Protein AF-A0A3M1SZ86-F1 (afdb_monomer_lite)

Foldseek 3Di:
DDDDDDDDDPPDDDPDQQFDCLDDWDFDDADDLQVVQVLLQVLLQVLVAFSLLLLLQLCVQFNVWQADPVRTGDADRNFTQHGSNGQGDPLCVVDDVVCCNVPNSRVSSSSSVLLSVQLVVCVVLLQADDDSQLSQKPQSSQRSQCCSVPDLDNVRVVSSLVCLQPLPDCRVVSRVDRDNADHCPVFPPPDDRSWHWGDDPPQWIQTNVRDITGGDIDGGARNNVVVVVLLVVLLVQLVVCVVVLQQQRNLVSLVVSCPDPHSGSSVVSSVVSNVVSLVVLVVLLVVLVVCVVVVNLVVSLVSLVVSLVSNPPDPSNVVSVVVNVVSVVVVVVVD

Secondary structure (DSSP, 8-state):
-----------------PPP---------PPPHHHHHHHHHHHHHHHT--HHHHHHHHHHHHSS-SB-TTSPBPB-TTT--BTTTTB-HHHHTTS-HHHHHH-HHHHHHHHHHHHHHHHHHHHHTTSS-S-GGGGGBGGGGHHHHHHHTT-SSSHHHHHHHHHHHH-TTTHHHH--S------HHHHSTT--TT---EEETTTEEE-TT--EEE----B-----HHHHHHHHHHHHHHHHHHHTT-HHHHHHHHHHHHT-SS--HHHHHHHHHHHHHHHHHHHHHHHHHHHHHTT-HHHHHHHHHHHHHHTBTBHHHHHHHHHHHHHHHHHHHT-

Radius of gyration: 28.59 Å; chains: 1; bounding box: 115×48×77 Å

Structure (mmCIF, N/CA/C/O backbone):
data_AF-A0A3M1SZ86-F1
#
_entry.id   AF-A0A3M1SZ86-F1
#
loop_
_atom_site.group_PDB
_atom_site.id
_atom_site.type_symbol
_atom_site.label_atom_id
_atom_site.label_alt_id
_atom_site.label_comp_id
_atom_site.label_asym_id
_atom_site.label_entity_id
_atom_site.label_seq_id
_atom_site.pdbx_PDB_ins_code
_atom_site.Cartn_x
_atom_site.Cartn_y
_atom_site.Cartn_z
_atom_site.occupancy
_atom_site.B_iso_or_equiv
_atom_site.auth_seq_id
_atom_site.auth_comp_id
_atom_site.auth_asym_id
_atom_site.auth_atom_id
_atom_site.pdbx_PDB_model_num
ATOM 1 N N . MET A 1 1 ? 84.037 5.990 -5.600 1.00 43.69 1 MET A N 1
ATOM 2 C CA . MET A 1 1 ? 83.093 7.082 -5.940 1.00 43.69 1 MET A CA 1
ATOM 3 C C . MET A 1 1 ? 82.462 6.796 -7.294 1.00 43.69 1 MET A C 1
ATOM 5 O O . MET A 1 1 ? 83.225 6.590 -8.228 1.00 43.69 1 MET A O 1
ATOM 9 N N . ARG A 1 2 ? 81.119 6.779 -7.353 1.00 36.09 2 ARG A N 1
ATOM 10 C CA . ARG A 1 2 ? 80.171 6.821 -8.503 1.00 36.09 2 ARG A CA 1
ATOM 11 C C . ARG A 1 2 ? 79.009 5.876 -8.157 1.00 36.09 2 ARG A C 1
ATOM 13 O O . ARG A 1 2 ? 79.212 4.675 -8.115 1.00 36.09 2 ARG A O 1
ATOM 20 N N . ALA A 1 3 ? 77.919 6.356 -7.563 1.00 37.69 3 ALA A N 1
ATOM 21 C CA . ALA A 1 3 ? 76.828 7.201 -8.078 1.00 37.69 3 ALA A CA 1
ATOM 22 C C . ALA A 1 3 ? 75.563 6.322 -8.157 1.00 37.69 3 ALA A C 1
ATOM 24 O O . ALA A 1 3 ? 75.352 5.599 -9.124 1.00 37.69 3 ALA A O 1
ATOM 25 N N . LEU A 1 4 ? 74.777 6.350 -7.075 1.00 39.94 4 LEU A N 1
ATOM 26 C CA . LEU A 1 4 ? 73.452 5.738 -6.958 1.00 39.94 4 LEU A CA 1
ATOM 27 C C . LEU A 1 4 ? 72.441 6.577 -7.749 1.00 39.94 4 LEU A C 1
ATOM 29 O O . LEU A 1 4 ? 72.222 7.744 -7.430 1.00 39.94 4 LEU A O 1
ATOM 33 N N . THR A 1 5 ? 71.813 5.988 -8.762 1.00 41.50 5 THR A N 1
ATOM 34 C CA . THR A 1 5 ? 70.662 6.573 -9.460 1.00 41.50 5 THR A CA 1
ATOM 35 C C . THR A 1 5 ? 69.378 6.272 -8.690 1.00 41.50 5 THR A C 1
ATOM 37 O O . THR A 1 5 ? 68.928 5.127 -8.631 1.00 41.50 5 THR A O 1
ATOM 40 N N . LEU A 1 6 ? 68.795 7.318 -8.102 1.00 38.69 6 LEU A N 1
ATOM 41 C CA . LEU A 1 6 ? 67.474 7.321 -7.478 1.00 38.69 6 LEU A CA 1
ATOM 42 C C . LEU A 1 6 ? 66.403 7.203 -8.580 1.00 38.69 6 LEU A C 1
ATOM 44 O O . LEU A 1 6 ? 66.244 8.117 -9.386 1.00 38.69 6 LEU A O 1
ATOM 48 N N . SER A 1 7 ? 65.675 6.086 -8.635 1.00 42.34 7 SER A N 1
ATOM 49 C CA . SER A 1 7 ? 64.480 5.972 -9.482 1.00 42.34 7 SER A CA 1
ATOM 50 C C . SER A 1 7 ? 63.283 6.572 -8.749 1.00 42.34 7 SER A C 1
ATOM 52 O O . SER A 1 7 ? 62.864 6.067 -7.709 1.00 42.34 7 SER A O 1
ATOM 54 N N . ALA A 1 8 ? 62.752 7.669 -9.286 1.00 43.66 8 ALA A N 1
ATOM 55 C CA . ALA A 1 8 ? 61.539 8.310 -8.802 1.00 43.66 8 ALA A CA 1
ATOM 56 C C . ALA A 1 8 ? 60.312 7.441 -9.129 1.00 43.66 8 ALA A C 1
ATOM 58 O O . ALA A 1 8 ? 59.995 7.209 -10.296 1.00 43.66 8 ALA A O 1
ATOM 59 N N . LEU A 1 9 ? 59.608 6.978 -8.093 1.00 44.84 9 LEU A N 1
ATOM 60 C CA . LEU A 1 9 ? 58.268 6.409 -8.223 1.00 44.84 9 LEU A CA 1
ATOM 61 C C . LEU A 1 9 ? 57.290 7.546 -8.565 1.00 44.84 9 LEU A C 1
ATOM 63 O O . LEU A 1 9 ? 56.942 8.354 -7.704 1.00 44.84 9 LEU A O 1
ATOM 67 N N . LEU A 1 10 ? 56.825 7.609 -9.814 1.00 44.00 10 LEU A N 1
ATOM 68 C CA . LEU A 1 10 ? 55.632 8.377 -10.164 1.00 44.00 10 LEU A CA 1
ATOM 69 C C . LEU A 1 10 ? 54.403 7.652 -9.593 1.00 44.00 10 LEU A C 1
ATOM 71 O O . LEU A 1 10 ? 53.958 6.643 -10.139 1.00 44.00 10 LEU A O 1
ATOM 75 N N . LEU A 1 11 ? 53.837 8.177 -8.502 1.00 49.03 11 LEU A N 1
ATOM 76 C CA . LEU A 1 11 ? 52.463 7.866 -8.109 1.00 49.03 11 LEU A CA 1
ATOM 77 C C . LEU A 1 11 ? 51.521 8.430 -9.183 1.00 49.03 11 LEU A C 1
ATOM 79 O O . LEU A 1 11 ? 51.216 9.621 -9.197 1.00 49.03 11 LEU A O 1
ATOM 83 N N . GLY A 1 12 ? 51.057 7.573 -10.090 1.00 46.03 12 GLY A N 1
ATOM 84 C CA . GLY A 1 12 ? 49.924 7.891 -10.951 1.00 46.03 12 GLY A CA 1
ATOM 85 C C . GLY A 1 12 ? 48.672 8.068 -10.093 1.00 46.03 12 GLY A C 1
ATOM 86 O O . GLY A 1 12 ? 48.217 7.120 -9.455 1.00 46.03 12 GLY A O 1
ATOM 87 N N . ALA A 1 13 ? 48.122 9.282 -10.059 1.00 52.31 13 ALA A N 1
ATOM 88 C CA . ALA A 1 13 ? 46.813 9.533 -9.476 1.00 52.31 13 ALA A CA 1
ATOM 89 C C . ALA A 1 13 ? 45.768 8.699 -10.236 1.00 52.31 13 ALA A C 1
ATOM 91 O O . ALA A 1 13 ? 45.565 8.883 -11.436 1.00 52.31 13 ALA A O 1
ATOM 92 N N . LEU A 1 14 ? 45.126 7.758 -9.541 1.00 48.81 14 LEU A N 1
ATOM 93 C CA . LEU A 1 14 ? 43.981 7.028 -10.078 1.00 48.81 14 LEU A CA 1
ATOM 94 C C . LEU A 1 14 ? 42.880 8.038 -10.446 1.00 48.81 14 LEU A C 1
ATOM 96 O O . LEU A 1 14 ? 42.616 8.943 -9.649 1.00 48.81 14 LEU A O 1
ATOM 100 N N . PRO A 1 15 ? 42.212 7.902 -11.606 1.00 44.72 15 PRO A N 1
ATOM 101 C CA . PRO A 1 15 ? 41.089 8.758 -11.949 1.00 44.72 15 PRO A CA 1
ATOM 102 C C . PRO A 1 15 ? 39.970 8.519 -10.932 1.00 44.72 15 PRO A C 1
ATOM 104 O O . PRO A 1 15 ? 39.312 7.478 -10.931 1.00 44.72 15 PRO A O 1
ATOM 107 N N . THR A 1 16 ? 39.758 9.481 -10.037 1.00 54.66 16 THR A N 1
ATOM 108 C CA . THR A 1 16 ? 38.543 9.554 -9.231 1.00 54.66 16 THR A CA 1
ATOM 109 C C . THR A 1 16 ? 37.381 9.644 -10.208 1.00 54.66 16 THR A C 1
ATOM 111 O O . THR A 1 16 ? 37.353 10.547 -11.035 1.00 54.66 16 THR A O 1
ATOM 114 N N . ALA A 1 17 ? 36.450 8.688 -10.186 1.00 53.22 17 ALA A N 1
ATOM 115 C CA . ALA A 1 17 ? 35.234 8.781 -10.987 1.00 53.22 17 ALA A CA 1
ATOM 116 C C . ALA A 1 17 ? 34.578 10.141 -10.701 1.00 53.22 17 ALA A C 1
ATOM 118 O O . ALA A 1 17 ? 34.185 10.411 -9.564 1.00 53.22 17 ALA A O 1
ATOM 119 N N . TRP A 1 18 ? 34.547 11.023 -11.703 1.00 56.28 18 TRP A N 1
ATOM 120 C CA . TRP A 1 18 ? 34.033 12.378 -11.548 1.00 56.28 18 TRP A CA 1
ATOM 121 C C . TRP A 1 18 ? 32.552 12.260 -11.188 1.00 56.28 18 TRP A C 1
ATOM 123 O O . TRP A 1 18 ? 31.769 11.700 -11.956 1.00 56.28 18 TRP A O 1
ATOM 133 N N . ALA A 1 19 ? 32.174 12.723 -9.995 1.00 64.50 19 ALA A N 1
ATOM 134 C CA . ALA A 1 19 ? 30.768 12.826 -9.631 1.00 64.50 19 ALA A CA 1
ATOM 135 C C . ALA A 1 19 ? 30.083 13.746 -10.649 1.00 64.50 19 ALA A C 1
ATOM 137 O O . ALA A 1 19 ? 30.578 14.843 -10.913 1.00 64.50 19 ALA A O 1
ATOM 138 N N . ILE A 1 20 ? 28.977 13.292 -11.240 1.00 78.12 20 ILE A N 1
ATOM 139 C CA . ILE A 1 20 ? 28.218 14.120 -12.178 1.00 78.12 20 ILE A CA 1
ATOM 140 C C . ILE A 1 20 ? 27.607 15.276 -11.381 1.00 78.12 20 ILE A C 1
ATOM 142 O O . ILE A 1 20 ? 27.021 15.059 -10.317 1.00 78.12 20 ILE A O 1
ATOM 146 N N . ASP A 1 21 ? 27.739 16.504 -11.888 1.00 82.62 21 ASP A N 1
ATOM 147 C CA . ASP A 1 21 ? 27.011 17.641 -11.333 1.00 82.62 21 ASP A CA 1
ATOM 148 C C . ASP A 1 21 ? 25.514 17.463 -11.616 1.00 82.62 21 ASP A C 1
ATOM 150 O O . ASP A 1 21 ? 25.046 17.560 -12.752 1.00 82.62 21 ASP A O 1
ATOM 154 N N . CYS A 1 22 ? 24.760 17.166 -10.561 1.00 84.44 22 CYS A N 1
ATOM 155 C CA . CYS A 1 22 ? 23.315 16.982 -10.626 1.00 84.44 22 CYS A CA 1
ATOM 156 C C . CYS A 1 22 ? 22.542 18.313 -10.541 1.00 84.44 22 CYS A C 1
ATOM 158 O O . CYS A 1 22 ? 21.307 18.308 -10.452 1.00 84.44 22 CYS A O 1
ATOM 160 N N . GLY A 1 23 ? 23.244 19.450 -10.566 1.00 89.19 23 GLY A N 1
ATOM 161 C CA . GLY A 1 23 ? 22.697 20.794 -10.450 1.00 89.19 23 GLY A CA 1
ATOM 162 C C . GLY A 1 23 ? 22.189 21.099 -9.041 1.00 89.19 23 GLY A C 1
ATOM 163 O O . GLY A 1 23 ? 22.627 20.512 -8.052 1.00 89.19 23 GLY A O 1
ATOM 164 N N . ARG A 1 24 ? 21.214 22.012 -8.936 1.00 93.44 24 ARG A N 1
ATOM 165 C CA . ARG A 1 24 ? 20.616 22.402 -7.649 1.00 93.44 24 ARG A CA 1
ATOM 166 C C . ARG A 1 24 ? 20.056 21.180 -6.913 1.00 93.44 24 ARG A C 1
ATOM 168 O O . ARG A 1 24 ? 19.326 20.392 -7.511 1.00 93.44 24 ARG A O 1
ATOM 175 N N . LEU A 1 25 ? 20.362 21.056 -5.619 1.00 94.75 25 LEU A N 1
ATOM 176 C CA . LEU A 1 25 ? 19.873 19.995 -4.731 1.00 94.75 25 LEU A CA 1
ATOM 177 C C . LEU A 1 25 ? 19.036 20.615 -3.595 1.00 94.75 25 LEU A C 1
ATOM 179 O O . LEU A 1 25 ? 19.604 21.078 -2.602 1.00 94.75 25 LEU A O 1
ATOM 183 N N . PRO A 1 26 ? 17.699 20.680 -3.729 1.00 96.19 26 PRO A N 1
ATOM 184 C CA . PRO A 1 26 ? 16.850 21.394 -2.782 1.00 96.19 26 PRO A CA 1
ATOM 185 C C . PRO A 1 26 ? 16.741 20.666 -1.439 1.00 96.19 26 PRO A C 1
ATOM 187 O O . PRO A 1 26 ? 16.769 19.438 -1.360 1.00 96.19 26 PRO A O 1
ATOM 190 N N . ARG A 1 27 ? 16.552 21.424 -0.357 1.00 97.44 27 ARG A N 1
ATOM 191 C CA . ARG A 1 27 ? 16.188 20.853 0.946 1.00 97.44 27 ARG A CA 1
ATOM 192 C C . ARG A 1 27 ? 14.674 20.771 1.082 1.00 97.44 27 ARG A C 1
ATOM 194 O O . ARG A 1 27 ? 13.961 21.601 0.528 1.00 97.44 27 ARG A O 1
ATOM 201 N N . GLY A 1 28 ? 14.186 19.812 1.858 1.00 96.69 28 GLY A N 1
ATOM 202 C CA . GLY A 1 28 ? 12.748 19.643 2.038 1.00 96.69 28 GLY A CA 1
ATOM 203 C C . GLY A 1 28 ? 12.372 18.634 3.110 1.00 96.69 28 GLY A C 1
ATOM 204 O O . GLY A 1 28 ? 13.202 18.191 3.906 1.00 96.69 28 GLY A O 1
ATOM 205 N N . ARG A 1 29 ? 11.081 18.300 3.153 1.00 96.56 29 ARG A N 1
ATOM 206 C CA . ARG A 1 29 ? 10.502 17.334 4.092 1.00 96.56 29 ARG A CA 1
ATOM 207 C C . ARG A 1 29 ? 9.635 16.349 3.328 1.00 96.56 29 ARG A C 1
ATOM 209 O O . ARG A 1 29 ? 8.871 16.738 2.452 1.00 96.56 29 ARG A O 1
ATOM 216 N N . ASN A 1 30 ? 9.750 15.072 3.678 1.00 97.38 30 ASN A N 1
ATOM 217 C CA . ASN A 1 30 ? 8.920 14.035 3.072 1.00 97.38 30 ASN A CA 1
ATOM 218 C C . ASN A 1 30 ? 7.434 14.235 3.404 1.00 97.38 30 ASN A C 1
ATOM 220 O O . ASN A 1 30 ? 7.126 14.736 4.490 1.00 97.38 30 ASN A O 1
ATOM 224 N N . PRO A 1 31 ? 6.526 13.771 2.526 1.00 96.38 31 PRO A N 1
ATOM 225 C CA . PRO A 1 31 ? 5.114 13.678 2.867 1.00 96.38 31 PRO A CA 1
ATOM 226 C C . PRO A 1 31 ? 4.877 12.741 4.051 1.00 96.38 31 PRO A C 1
ATOM 228 O O . PRO A 1 31 ? 5.702 11.879 4.381 1.00 96.38 31 PRO A O 1
ATOM 231 N N . THR A 1 32 ? 3.698 12.871 4.658 1.00 95.31 32 THR A N 1
ATOM 232 C CA . THR A 1 32 ? 3.203 11.840 5.568 1.00 95.31 32 THR A CA 1
ATOM 233 C C . THR A 1 32 ? 3.001 10.528 4.800 1.00 95.31 32 THR A C 1
ATOM 235 O O . THR A 1 32 ? 2.800 10.523 3.584 1.00 95.31 32 THR A O 1
ATOM 238 N N . LEU A 1 33 ? 3.040 9.386 5.496 1.00 91.50 33 LEU A N 1
ATOM 239 C CA . LEU A 1 33 ? 2.744 8.100 4.847 1.00 91.50 33 LEU A CA 1
ATOM 240 C C . LEU A 1 33 ? 1.316 8.052 4.294 1.00 91.50 33 LEU A C 1
ATOM 242 O O . LEU A 1 33 ? 1.077 7.365 3.310 1.00 91.50 33 LEU A O 1
ATOM 246 N N . GLU A 1 34 ? 0.391 8.788 4.910 1.00 87.19 34 GLU A N 1
ATOM 247 C CA . GLU A 1 34 ? -0.988 8.896 4.446 1.00 87.19 34 GLU A CA 1
ATOM 248 C C . GLU A 1 34 ? -1.077 9.665 3.123 1.00 87.19 34 GLU A C 1
ATOM 250 O O . GLU A 1 34 ? -1.689 9.176 2.176 1.00 87.19 34 GLU A O 1
ATOM 255 N N . ASP A 1 35 ? -0.418 10.825 3.026 1.00 93.56 35 ASP A N 1
ATOM 256 C CA . ASP A 1 35 ? -0.379 11.614 1.790 1.00 93.56 35 ASP A CA 1
ATOM 257 C C . ASP A 1 35 ? 0.287 10.850 0.648 1.00 93.56 35 ASP A C 1
ATOM 259 O O . ASP A 1 35 ? -0.168 10.932 -0.496 1.00 93.56 35 ASP A O 1
ATOM 263 N N . LEU A 1 36 ? 1.355 10.111 0.962 1.00 95.62 36 LEU A N 1
ATOM 264 C CA . LEU A 1 36 ? 2.049 9.260 0.006 1.00 95.62 36 LEU A CA 1
ATOM 265 C C . LEU A 1 36 ? 1.151 8.115 -0.472 1.00 95.62 36 LEU A C 1
ATOM 267 O O . LEU A 1 36 ? 1.024 7.902 -1.673 1.00 95.62 36 LEU A O 1
ATOM 271 N N . ASP A 1 37 ? 0.507 7.390 0.442 1.00 91.94 37 ASP A N 1
ATOM 272 C CA . ASP A 1 37 ? -0.363 6.271 0.080 1.00 91.94 37 ASP A CA 1
ATOM 273 C C . ASP A 1 37 ? -1.599 6.725 -0.715 1.00 91.94 37 ASP A C 1
ATOM 275 O O . ASP A 1 37 ? -2.004 6.066 -1.674 1.00 91.94 37 ASP A O 1
ATOM 279 N N . ARG A 1 38 ? -2.155 7.898 -0.385 1.00 89.19 38 ARG A N 1
ATOM 280 C CA . ARG A 1 38 ? -3.234 8.534 -1.153 1.00 89.19 38 ARG A CA 1
ATOM 281 C C . ARG A 1 38 ? -2.798 8.872 -2.578 1.00 89.19 38 ARG A C 1
ATOM 283 O O . ARG A 1 38 ? -3.531 8.563 -3.516 1.00 89.19 38 ARG A O 1
ATOM 290 N N . GLU A 1 39 ? -1.615 9.462 -2.745 1.00 94.94 39 GLU A N 1
ATOM 291 C CA . GLU A 1 39 ? -1.065 9.765 -4.073 1.00 94.94 39 GLU A CA 1
ATOM 292 C C . GLU A 1 39 ? -0.825 8.489 -4.881 1.00 94.94 39 GLU A C 1
ATOM 294 O O . GLU A 1 39 ? -1.227 8.400 -6.037 1.00 94.94 39 GLU A O 1
ATOM 299 N N . ILE A 1 40 ? -0.239 7.460 -4.259 1.00 95.00 40 ILE A N 1
ATOM 300 C CA . ILE A 1 40 ? -0.014 6.163 -4.904 1.00 95.00 40 ILE A CA 1
ATOM 301 C C . ILE A 1 40 ? -1.339 5.542 -5.356 1.00 95.00 40 ILE A C 1
ATOM 303 O O . ILE A 1 40 ? -1.408 5.022 -6.468 1.00 95.00 40 ILE A O 1
ATOM 307 N N . ALA A 1 41 ? -2.396 5.599 -4.541 1.00 91.19 41 ALA A N 1
ATOM 308 C CA . ALA A 1 41 ? -3.712 5.090 -4.922 1.00 91.19 41 ALA A CA 1
ATOM 309 C C . ALA A 1 41 ? -4.313 5.868 -6.107 1.00 91.19 41 ALA A C 1
ATOM 311 O O . ALA A 1 41 ? -4.859 5.256 -7.027 1.00 91.19 41 ALA A O 1
ATOM 312 N N . ALA A 1 42 ? -4.171 7.198 -6.122 1.00 91.38 42 ALA A N 1
ATOM 313 C CA . ALA A 1 42 ? -4.626 8.038 -7.227 1.00 91.38 42 ALA A CA 1
ATOM 314 C C . ALA A 1 42 ? -3.858 7.741 -8.528 1.00 91.38 42 ALA A C 1
ATOM 316 O O . ALA A 1 42 ? -4.467 7.557 -9.583 1.00 91.38 42 ALA A O 1
ATOM 317 N N . LEU A 1 43 ? -2.531 7.618 -8.457 1.00 95.50 43 LEU A N 1
ATOM 318 C CA . LEU A 1 43 ? -1.688 7.272 -9.603 1.00 95.50 43 LEU A CA 1
ATOM 319 C C . LEU A 1 43 ? -1.921 5.838 -10.081 1.00 95.50 43 LEU A C 1
ATOM 321 O O . LEU A 1 43 ? -1.957 5.595 -11.285 1.00 95.50 43 LEU A O 1
ATOM 325 N N . SER A 1 44 ? -2.134 4.900 -9.158 1.00 94.06 44 SER A N 1
ATOM 326 C CA . SER A 1 44 ? -2.520 3.519 -9.458 1.00 94.06 44 SER A CA 1
ATOM 327 C C . SER A 1 44 ? -3.798 3.476 -10.290 1.00 94.06 44 SER A C 1
ATOM 329 O O . SER A 1 44 ? -3.822 2.831 -11.339 1.00 94.06 44 SER A O 1
ATOM 331 N N . ALA A 1 45 ? -4.814 4.233 -9.870 1.00 90.69 45 ALA A N 1
ATOM 332 C CA . ALA A 1 45 ? -6.078 4.369 -10.580 1.00 90.69 45 ALA A CA 1
ATOM 333 C C . ALA A 1 45 ? -5.907 5.013 -11.960 1.00 90.69 45 ALA A C 1
ATOM 335 O O . ALA A 1 45 ? -6.418 4.514 -12.961 1.00 90.69 45 ALA A O 1
ATOM 336 N N . LYS A 1 46 ? -5.144 6.108 -12.018 1.00 93.44 46 LYS A N 1
ATOM 337 C CA . LYS A 1 46 ? -4.901 6.879 -13.241 1.00 93.44 46 LYS A CA 1
ATOM 338 C C . LYS A 1 46 ? -4.122 6.088 -14.293 1.00 93.44 46 LYS A C 1
ATOM 340 O O . LYS A 1 46 ? -4.405 6.205 -15.481 1.00 93.44 46 LYS A O 1
ATOM 345 N N . HIS A 1 47 ? -3.132 5.306 -13.870 1.00 95.00 47 HIS A N 1
ATOM 346 C CA . HIS A 1 47 ? -2.176 4.652 -14.767 1.00 95.00 47 HIS A CA 1
ATOM 347 C C . HIS A 1 47 ? -2.367 3.136 -14.895 1.00 95.00 47 HIS A C 1
ATOM 349 O O . HIS A 1 47 ? -1.625 2.498 -15.651 1.00 95.00 47 HIS A O 1
ATOM 355 N N . ASN A 1 48 ? -3.363 2.567 -14.205 1.00 93.38 48 ASN A N 1
ATOM 356 C CA . ASN A 1 48 ? -3.656 1.134 -14.155 1.00 93.38 48 ASN A CA 1
ATOM 357 C C . ASN A 1 48 ? -2.405 0.320 -13.763 1.00 93.38 48 ASN A C 1
ATOM 359 O O . ASN A 1 48 ? -1.974 -0.583 -14.482 1.00 93.38 48 ASN A O 1
ATOM 363 N N . VAL A 1 49 ? -1.781 0.719 -12.647 1.00 96.19 49 VAL A N 1
ATOM 364 C CA . VAL A 1 49 ? -0.580 0.095 -12.065 1.00 96.19 49 VAL A CA 1
ATOM 365 C C . VAL A 1 49 ? -0.895 -0.337 -10.634 1.00 96.19 49 VAL A C 1
ATOM 367 O O . VAL A 1 49 ? -1.381 0.497 -9.870 1.00 96.19 49 VAL A O 1
ATOM 370 N N . PRO A 1 50 ? -0.624 -1.585 -10.219 1.00 95.38 50 PRO A N 1
ATOM 371 C CA . PRO A 1 50 ? -0.858 -2.013 -8.847 1.00 95.38 50 PRO A CA 1
ATOM 372 C C . PRO A 1 50 ? -0.084 -1.180 -7.826 1.00 95.38 50 PRO A C 1
ATOM 374 O O . PRO A 1 50 ? 1.105 -0.900 -8.007 1.00 95.38 50 PRO A O 1
ATOM 377 N N . THR A 1 51 ? -0.738 -0.813 -6.723 1.00 95.19 51 THR A N 1
ATOM 378 C CA . THR A 1 51 ? -0.091 -0.032 -5.658 1.00 95.19 51 THR A CA 1
ATOM 379 C C . THR A 1 51 ? 1.109 -0.767 -5.062 1.00 95.19 51 THR A C 1
ATOM 381 O O . THR A 1 51 ? 2.086 -0.121 -4.692 1.00 95.19 51 THR A O 1
ATOM 384 N N . GLU A 1 52 ? 1.092 -2.102 -5.024 1.00 96.25 52 GLU A N 1
ATOM 385 C CA . GLU A 1 52 ? 2.196 -2.928 -4.532 1.00 96.25 52 GLU A CA 1
ATOM 386 C C . GLU A 1 52 ? 3.464 -2.720 -5.361 1.00 96.25 52 GLU A C 1
ATOM 388 O O . GLU A 1 52 ? 4.543 -2.551 -4.794 1.00 96.25 52 GLU A O 1
ATOM 393 N N . VAL A 1 53 ? 3.326 -2.660 -6.691 1.00 98.00 53 VAL A N 1
ATOM 394 C CA . VAL A 1 53 ? 4.435 -2.410 -7.625 1.00 98.00 53 VAL A CA 1
ATOM 395 C C . VAL A 1 53 ? 5.019 -1.020 -7.393 1.00 98.00 53 VAL A C 1
ATOM 397 O O . VAL A 1 53 ? 6.231 -0.886 -7.232 1.00 98.00 53 VAL A O 1
ATOM 400 N N . ILE A 1 54 ? 4.164 0.005 -7.300 1.00 98.12 54 ILE A N 1
ATOM 401 C CA . ILE A 1 54 ? 4.601 1.391 -7.067 1.00 98.12 54 ILE A CA 1
ATOM 402 C C . ILE A 1 54 ? 5.337 1.502 -5.723 1.00 98.12 54 ILE A C 1
ATOM 404 O O . ILE A 1 54 ? 6.449 2.023 -5.668 1.00 98.12 54 ILE A O 1
ATOM 408 N N . LYS A 1 55 ? 4.743 0.975 -4.644 1.00 97.75 55 LYS A N 1
ATOM 409 C CA . LYS A 1 55 ? 5.302 1.021 -3.283 1.00 97.75 55 LYS A CA 1
ATOM 410 C C . LYS A 1 55 ? 6.634 0.276 -3.189 1.00 97.75 55 LYS A C 1
ATOM 412 O O . LYS A 1 55 ? 7.569 0.784 -2.575 1.00 97.75 55 LYS A O 1
ATOM 417 N N . ALA A 1 56 ? 6.732 -0.913 -3.787 1.00 98.25 56 ALA A N 1
ATOM 418 C CA . ALA A 1 56 ? 7.948 -1.721 -3.743 1.00 98.25 56 ALA A CA 1
ATOM 419 C C . ALA A 1 56 ? 9.105 -1.074 -4.522 1.00 98.25 56 ALA A C 1
ATOM 421 O O . ALA A 1 56 ? 10.239 -1.101 -4.044 1.00 98.25 56 ALA A O 1
ATOM 422 N N . ILE A 1 57 ? 8.823 -0.444 -5.668 1.00 98.38 57 ILE A N 1
ATOM 423 C CA . ILE A 1 57 ? 9.829 0.312 -6.430 1.00 98.38 57 ILE A CA 1
ATOM 424 C C . ILE A 1 57 ? 10.251 1.566 -5.668 1.00 98.38 57 ILE A C 1
ATOM 426 O O . ILE A 1 57 ? 11.438 1.735 -5.421 1.00 98.38 57 ILE A O 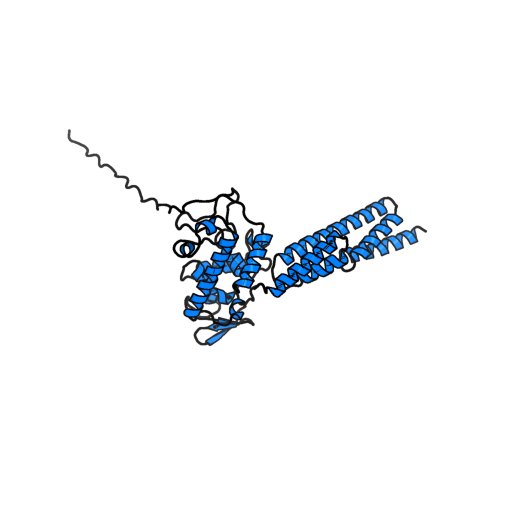1
ATOM 430 N N . ALA A 1 58 ? 9.313 2.395 -5.201 1.00 98.31 58 ALA A N 1
ATOM 431 C CA . ALA A 1 58 ? 9.647 3.587 -4.414 1.00 98.31 58 ALA A CA 1
ATOM 432 C C . ALA A 1 58 ? 10.493 3.244 -3.171 1.00 98.31 58 ALA A C 1
ATOM 434 O O . ALA A 1 58 ? 11.409 3.982 -2.796 1.00 98.31 58 ALA A O 1
ATOM 435 N N . TRP A 1 59 ? 10.223 2.094 -2.542 1.00 98.25 59 TRP A N 1
ATOM 436 C CA . TRP A 1 59 ? 11.044 1.582 -1.451 1.00 98.25 59 TRP A CA 1
ATOM 437 C C . TRP A 1 59 ? 12.447 1.168 -1.911 1.00 98.25 59 TRP A C 1
ATOM 439 O O . TRP A 1 59 ? 13.425 1.554 -1.276 1.00 98.25 59 TRP A O 1
ATOM 449 N N . GLN A 1 60 ? 12.564 0.405 -2.997 1.00 97.69 60 GLN A N 1
ATOM 450 C CA . GLN A 1 60 ? 13.859 -0.030 -3.526 1.00 97.69 60 GLN A CA 1
ATOM 451 C C . GLN A 1 60 ? 14.735 1.145 -3.976 1.00 97.69 60 GLN A C 1
ATOM 453 O O . GLN A 1 60 ? 15.950 1.082 -3.802 1.00 97.69 60 GLN A O 1
ATOM 458 N N . GLU A 1 61 ? 14.129 2.189 -4.536 1.00 97.19 61 GLU A N 1
ATOM 459 C CA . GLU A 1 61 ? 14.847 3.343 -5.072 1.00 97.19 61 GLU A CA 1
ATOM 460 C C . GLU A 1 61 ? 15.327 4.302 -3.976 1.00 97.19 61 GLU A C 1
ATOM 462 O O . GLU A 1 61 ? 16.444 4.810 -4.034 1.00 97.19 61 GLU A O 1
ATOM 467 N N . SER A 1 62 ? 14.517 4.553 -2.944 1.00 97.19 62 SER A N 1
ATOM 468 C CA . SER A 1 62 ? 14.847 5.592 -1.952 1.00 97.19 62 SER A CA 1
ATOM 469 C C . SER A 1 62 ? 14.359 5.315 -0.530 1.00 97.19 62 SER A C 1
ATOM 471 O O . SER A 1 62 ? 14.477 6.163 0.357 1.00 97.19 62 SER A O 1
ATOM 473 N N . GLY A 1 63 ? 13.764 4.151 -0.277 1.00 97.00 63 GLY A N 1
ATOM 474 C CA . GLY A 1 63 ? 13.046 3.890 0.967 1.00 97.00 63 GLY A CA 1
ATOM 475 C C . GLY A 1 63 ? 11.764 4.723 1.093 1.00 97.00 63 GLY A C 1
ATOM 476 O O . GLY A 1 63 ? 11.368 5.066 2.213 1.00 97.00 63 GLY A O 1
ATOM 477 N N . CYS A 1 64 ? 11.137 5.063 -0.042 1.00 97.25 64 CYS A N 1
ATOM 478 C CA . CYS A 1 64 ? 9.990 5.966 -0.160 1.00 97.25 64 CYS A CA 1
ATOM 479 C C . CYS A 1 64 ? 10.300 7.395 0.327 1.00 97.25 64 CYS A C 1
ATOM 481 O O . CYS A 1 64 ? 9.558 7.952 1.145 1.00 97.25 64 CYS A O 1
ATOM 483 N N . GLN A 1 65 ? 11.426 7.971 -0.111 1.00 97.25 65 GLN A N 1
ATOM 484 C CA . GLN A 1 65 ? 11.904 9.282 0.345 1.00 97.25 65 GLN A CA 1
ATOM 485 C C . GLN A 1 65 ? 12.345 10.178 -0.809 1.00 97.25 65 GLN A C 1
ATOM 487 O O . GLN A 1 65 ? 13.177 9.799 -1.621 1.00 97.25 65 GLN A O 1
ATOM 492 N N . GLN A 1 66 ? 11.857 11.415 -0.816 1.00 98.00 66 GLN A N 1
ATOM 493 C CA . GLN A 1 66 ? 12.387 12.479 -1.673 1.00 98.00 66 GLN A CA 1
ATOM 494 C C . GLN A 1 66 ? 13.568 13.193 -0.991 1.00 98.00 66 GLN A C 1
ATOM 496 O O . GLN A 1 66 ? 14.546 13.561 -1.639 1.00 98.00 66 GLN A O 1
ATOM 501 N N . TRP A 1 67 ? 13.499 13.340 0.336 1.00 98.12 67 TRP A N 1
ATOM 502 C CA . TRP A 1 67 ? 14.544 13.948 1.165 1.00 98.12 67 TRP A CA 1
ATOM 503 C C . TRP A 1 67 ? 14.962 12.997 2.290 1.00 98.12 67 TRP A C 1
ATOM 505 O O . TRP A 1 67 ? 14.148 12.225 2.791 1.00 98.12 67 TRP A O 1
ATOM 515 N N . ARG A 1 68 ? 16.221 13.045 2.723 1.00 96.56 68 ARG A N 1
ATOM 516 C CA . ARG A 1 68 ? 16.712 12.304 3.892 1.00 96.56 68 ARG A CA 1
ATOM 517 C C . ARG A 1 68 ? 16.171 12.913 5.189 1.00 96.56 68 ARG A C 1
ATOM 519 O O . ARG A 1 68 ? 15.527 13.960 5.189 1.00 96.56 68 ARG A O 1
ATOM 526 N N . ALA A 1 69 ? 16.446 12.258 6.317 1.00 94.88 69 ALA A N 1
ATOM 527 C CA . ALA A 1 69 ? 16.012 12.721 7.638 1.00 94.88 69 ALA A CA 1
ATOM 528 C C . ALA A 1 69 ? 16.560 14.113 8.009 1.00 94.88 69 ALA A C 1
ATOM 530 O O . ALA A 1 69 ? 15.869 14.877 8.675 1.00 94.88 69 ALA A O 1
ATOM 531 N N . ASP A 1 70 ? 17.759 14.462 7.536 1.00 96.75 70 ASP A N 1
ATOM 532 C CA . ASP A 1 70 ? 18.359 15.790 7.713 1.00 96.75 70 ASP A CA 1
ATOM 533 C C . ASP A 1 70 ? 17.763 16.855 6.767 1.00 96.75 70 ASP A C 1
ATOM 535 O O . ASP A 1 70 ? 18.103 18.033 6.858 1.00 96.75 70 ASP A O 1
ATOM 539 N N . GLY A 1 71 ? 16.868 16.464 5.857 1.00 97.31 71 GLY A N 1
ATOM 540 C CA . GLY A 1 71 ? 16.254 17.322 4.848 1.00 97.31 71 GLY A CA 1
ATOM 541 C C . GLY A 1 71 ? 17.063 17.468 3.559 1.00 97.31 71 GLY A C 1
ATOM 542 O O . GLY A 1 71 ? 16.624 18.191 2.668 1.00 97.31 71 GLY A O 1
ATOM 543 N N . SER A 1 72 ? 18.219 16.807 3.423 1.00 97.31 72 SER A N 1
ATOM 544 C CA . SER A 1 72 ? 18.981 16.791 2.167 1.00 97.31 72 SER A CA 1
ATOM 545 C C . SER A 1 72 ? 18.254 16.000 1.075 1.00 97.31 72 SER A C 1
ATOM 547 O O . SER A 1 72 ? 17.614 14.988 1.353 1.00 97.31 72 SER A O 1
ATOM 549 N N . PHE A 1 73 ? 18.354 16.435 -0.181 1.00 97.75 73 PHE A N 1
ATOM 550 C CA . PHE A 1 73 ? 17.752 15.731 -1.317 1.00 97.75 73 PHE A CA 1
ATOM 551 C C . PHE A 1 73 ? 18.314 14.312 -1.489 1.00 97.75 73 PHE A C 1
ATOM 553 O O . PHE A 1 73 ? 19.531 14.103 -1.410 1.00 97.75 73 PHE A O 1
ATOM 560 N N . VAL A 1 74 ? 17.447 13.330 -1.749 1.00 97.25 74 VAL A N 1
ATOM 561 C CA . VAL A 1 74 ? 17.876 11.973 -2.106 1.00 97.25 74 VAL A CA 1
ATOM 562 C C . VAL A 1 74 ? 18.292 11.959 -3.571 1.00 97.25 74 VAL A C 1
ATOM 564 O O . VAL A 1 74 ? 17.485 12.208 -4.463 1.00 97.25 74 VAL A O 1
ATOM 567 N N . TYR A 1 75 ? 19.562 11.648 -3.816 1.00 95.69 75 TYR A N 1
ATOM 568 C CA . TYR A 1 75 ? 20.079 11.449 -5.159 1.00 95.69 75 TYR A CA 1
ATOM 569 C C . TYR A 1 75 ? 21.256 10.479 -5.189 1.00 95.69 75 TYR A C 1
ATOM 571 O O . TYR A 1 75 ? 21.940 10.290 -4.173 1.00 95.69 75 TYR A O 1
ATOM 579 N N . ASN A 1 76 ? 21.505 9.911 -6.365 1.00 91.56 76 ASN A N 1
ATOM 580 C CA . ASN A 1 76 ? 22.699 9.133 -6.662 1.00 91.56 76 ASN A CA 1
ATOM 581 C C . ASN A 1 76 ? 23.790 10.040 -7.265 1.00 91.56 76 ASN A C 1
ATOM 583 O O . ASN A 1 76 ? 23.558 10.754 -8.236 1.00 91.56 76 ASN A O 1
ATOM 587 N N . LYS A 1 77 ? 24.990 10.022 -6.670 1.00 87.06 77 LYS A N 1
ATOM 588 C CA . LYS A 1 77 ? 26.130 10.874 -7.060 1.00 87.06 77 LYS A CA 1
ATOM 589 C C . LYS A 1 77 ? 26.783 10.473 -8.387 1.00 87.06 77 LYS A C 1
ATOM 591 O O . LYS A 1 77 ? 27.522 11.266 -8.962 1.00 87.06 77 LYS A O 1
ATOM 596 N N . THR A 1 78 ? 26.563 9.241 -8.833 1.00 86.38 78 THR A N 1
ATOM 597 C CA . THR A 1 78 ? 27.208 8.677 -10.020 1.00 86.38 78 THR A CA 1
ATOM 598 C C . THR A 1 78 ? 26.392 8.926 -11.283 1.00 86.38 78 THR A C 1
ATOM 600 O O . THR A 1 78 ? 26.977 9.214 -12.318 1.00 86.38 78 THR A O 1
ATOM 603 N N . ASP A 1 79 ? 25.062 8.834 -11.220 1.00 87.94 79 ASP A N 1
ATOM 604 C CA . ASP A 1 79 ? 24.178 8.915 -12.397 1.00 87.94 79 ASP A CA 1
ATOM 605 C C . ASP A 1 79 ? 23.054 9.959 -12.275 1.00 87.94 79 ASP A C 1
ATOM 607 O O . ASP A 1 79 ? 22.198 10.070 -13.161 1.00 87.94 79 ASP A O 1
ATOM 611 N N . CYS A 1 80 ? 23.060 10.732 -11.186 1.00 90.31 80 CYS A N 1
ATOM 612 C CA . CYS A 1 80 ? 22.029 11.703 -10.850 1.00 90.31 80 CYS A CA 1
ATOM 613 C C . CYS A 1 80 ? 20.619 11.107 -10.821 1.00 90.31 80 CYS A C 1
ATOM 615 O O . CYS A 1 80 ? 19.687 11.717 -11.335 1.00 90.31 80 CYS A O 1
ATOM 617 N N . GLY A 1 81 ? 20.433 9.935 -10.210 1.00 94.19 81 GLY A N 1
ATOM 618 C CA . GLY A 1 81 ? 19.097 9.433 -9.878 1.00 94.19 81 GLY A CA 1
ATOM 619 C C . GLY A 1 81 ? 18.377 10.398 -8.948 1.00 94.19 81 GLY A C 1
ATOM 620 O O . GLY A 1 81 ? 18.845 10.637 -7.841 1.00 94.19 81 GLY A O 1
ATOM 621 N N . LEU A 1 82 ? 17.270 10.993 -9.396 1.00 96.50 82 LEU A N 1
ATOM 622 C CA . LEU A 1 82 ? 16.613 12.096 -8.691 1.00 96.50 82 LEU A CA 1
ATOM 623 C C . LEU A 1 82 ? 15.430 11.623 -7.840 1.00 96.50 82 LEU A C 1
ATOM 625 O O . LEU A 1 82 ? 14.440 11.107 -8.369 1.00 96.50 82 LEU A O 1
ATOM 629 N N . GLY A 1 83 ? 15.490 11.898 -6.537 1.00 96.81 83 GLY A N 1
ATOM 630 C CA . GLY A 1 83 ? 14.342 11.869 -5.635 1.00 96.81 83 GLY A CA 1
ATOM 631 C C . GLY A 1 83 ? 13.769 10.477 -5.382 1.00 96.81 83 GLY A C 1
ATOM 632 O O . GLY A 1 83 ? 14.469 9.468 -5.448 1.00 96.81 83 GLY A O 1
ATOM 633 N N . MET A 1 84 ? 12.476 10.419 -5.078 1.00 98.00 84 MET A N 1
ATOM 634 C CA . MET A 1 84 ? 11.815 9.211 -4.584 1.00 98.00 84 MET A CA 1
ATOM 635 C C . MET A 1 84 ? 11.908 8.019 -5.544 1.00 98.00 84 MET A C 1
ATOM 637 O O . MET A 1 84 ? 12.118 6.888 -5.105 1.00 98.00 84 MET A O 1
ATOM 641 N N . MET A 1 85 ? 11.764 8.282 -6.840 1.00 98.12 85 MET A N 1
ATOM 642 C CA . MET A 1 85 ? 11.718 7.272 -7.898 1.00 98.12 85 MET A CA 1
ATOM 643 C C . MET A 1 85 ? 13.050 7.108 -8.648 1.00 98.12 85 MET A C 1
ATOM 645 O O . MET A 1 85 ? 13.086 6.372 -9.636 1.00 98.12 85 MET A O 1
ATOM 649 N N . GLN A 1 86 ? 14.109 7.800 -8.198 1.00 97.19 86 GLN A N 1
ATOM 650 C CA . GLN A 1 86 ? 15.480 7.756 -8.734 1.00 97.19 86 GLN A CA 1
ATOM 651 C C . GLN A 1 86 ? 15.549 7.836 -10.270 1.00 97.19 86 GLN A C 1
ATOM 653 O O . GLN A 1 86 ? 16.197 7.033 -10.937 1.00 97.19 86 GLN A O 1
ATOM 658 N N . LEU A 1 87 ? 14.880 8.827 -10.863 1.00 95.06 87 LEU A N 1
ATOM 659 C CA . LEU A 1 87 ? 14.916 9.020 -12.316 1.00 95.06 87 LEU A CA 1
ATOM 660 C C . LEU A 1 87 ? 16.284 9.564 -12.747 1.00 95.06 87 LEU A C 1
ATOM 662 O O . LEU A 1 87 ? 16.708 10.599 -12.241 1.00 95.06 87 LEU A O 1
ATOM 666 N N . THR A 1 88 ? 16.953 8.892 -13.687 1.00 91.44 88 THR A N 1
ATOM 667 C CA . THR A 1 88 ? 18.329 9.203 -14.125 1.00 91.44 88 THR A CA 1
ATOM 668 C C . THR A 1 88 ? 18.401 9.633 -15.593 1.00 91.44 88 THR A C 1
ATOM 670 O O . THR A 1 88 ? 17.534 9.297 -16.410 1.00 91.44 88 THR A O 1
ATOM 673 N N . GLY A 1 89 ? 19.477 10.342 -15.953 1.00 85.81 89 GLY A N 1
ATOM 674 C CA . GLY A 1 89 ? 19.934 10.538 -17.334 1.00 85.81 89 GLY A CA 1
ATOM 675 C C . GLY A 1 89 ? 18.837 10.861 -18.359 1.00 85.81 89 GLY A C 1
ATOM 676 O O . GLY A 1 89 ? 18.088 11.826 -18.221 1.00 85.81 89 GLY A O 1
ATOM 677 N N . ALA A 1 90 ? 18.753 10.052 -19.421 1.00 83.94 90 ALA A N 1
ATOM 678 C CA . ALA A 1 90 ? 17.785 10.248 -20.505 1.00 83.94 90 ALA A CA 1
ATOM 679 C C . ALA A 1 90 ? 16.323 10.056 -20.070 1.00 83.94 90 ALA A C 1
ATOM 681 O O . ALA A 1 90 ? 15.429 10.588 -20.722 1.00 83.94 90 ALA A O 1
ATOM 682 N N . THR A 1 91 ? 16.071 9.314 -18.988 1.00 88.12 91 THR A N 1
ATOM 683 C CA . THR A 1 91 ? 14.724 9.158 -18.428 1.00 88.12 91 THR A CA 1
ATOM 684 C C . THR A 1 91 ? 14.290 10.445 -17.735 1.00 88.12 91 THR A C 1
ATOM 686 O O . THR A 1 91 ? 13.198 10.934 -18.000 1.00 88.12 91 THR A O 1
ATOM 689 N N . ALA A 1 92 ? 15.154 11.035 -16.902 1.00 89.19 92 ALA A N 1
ATOM 690 C CA . ALA A 1 92 ? 14.867 12.299 -16.222 1.00 89.19 92 ALA A CA 1
ATOM 691 C C . ALA A 1 92 ? 14.668 13.460 -17.212 1.00 89.19 92 ALA A C 1
ATOM 693 O O . ALA A 1 92 ? 13.758 14.263 -17.036 1.00 89.19 92 ALA A O 1
ATOM 694 N N . ARG A 1 93 ? 15.455 13.503 -18.299 1.00 89.31 93 ARG A N 1
ATOM 695 C CA . ARG A 1 93 ? 15.377 14.546 -19.345 1.00 89.31 93 ARG A CA 1
ATOM 696 C C . ARG A 1 93 ? 14.066 14.576 -20.143 1.00 89.31 93 ARG A C 1
ATOM 698 O O . ARG A 1 93 ? 13.858 15.504 -20.913 1.00 89.31 93 ARG A O 1
ATOM 705 N N . GLN A 1 94 ? 13.189 13.585 -19.980 1.00 92.50 94 GLN A N 1
ATOM 706 C CA . GLN A 1 94 ? 11.839 13.601 -20.565 1.00 92.50 94 GLN A CA 1
ATOM 707 C C . GLN A 1 94 ? 10.852 14.453 -19.753 1.00 92.50 94 GLN A C 1
ATOM 709 O O . GLN A 1 94 ? 9.703 14.623 -20.163 1.00 92.50 94 GLN A O 1
ATOM 714 N N . PHE A 1 95 ? 11.277 14.948 -18.591 1.00 95.75 95 PHE A N 1
ATOM 715 C CA . PHE A 1 95 ? 10.453 15.661 -17.625 1.00 95.75 95 PHE A CA 1
ATOM 716 C C . PHE A 1 95 ? 11.101 16.989 -17.229 1.00 95.75 95 PHE A C 1
ATOM 718 O O . PHE A 1 95 ? 12.250 17.272 -17.569 1.00 95.75 95 PHE A O 1
ATOM 725 N N . ASP A 1 96 ? 10.359 17.791 -16.469 1.00 95.94 96 ASP A N 1
ATOM 726 C CA . ASP A 1 96 ? 10.901 18.980 -15.819 1.00 95.94 96 ASP A CA 1
ATOM 727 C C . ASP A 1 96 ? 11.824 18.554 -14.666 1.00 95.94 96 ASP A C 1
ATOM 729 O O . ASP A 1 96 ? 11.373 18.142 -13.595 1.00 95.94 96 ASP A O 1
ATOM 733 N N . VAL A 1 97 ? 13.134 18.616 -14.915 1.00 94.81 97 VAL A N 1
ATOM 734 C CA . VAL A 1 97 ? 14.174 18.145 -13.991 1.00 94.81 97 VAL A CA 1
ATOM 735 C C . VAL A 1 97 ? 14.177 18.916 -12.673 1.00 94.81 97 VAL A C 1
ATOM 737 O O . VAL A 1 97 ? 14.419 18.313 -11.629 1.00 94.81 97 VAL A O 1
ATOM 740 N N . GLU A 1 98 ? 13.896 20.218 -12.681 1.00 94.62 98 GLU A N 1
ATOM 741 C CA . GLU A 1 98 ? 13.868 20.992 -11.436 1.00 94.62 98 GLU A CA 1
ATOM 742 C C . GLU A 1 98 ? 12.626 20.645 -10.620 1.00 94.62 98 GLU A C 1
ATOM 744 O O . GLU A 1 98 ? 12.716 20.399 -9.413 1.00 94.62 98 GLU A O 1
ATOM 749 N N . ARG A 1 99 ? 11.485 20.468 -11.289 1.00 97.06 99 ARG A N 1
ATOM 750 C CA . ARG A 1 99 ? 10.268 20.012 -10.622 1.00 97.06 99 ARG A CA 1
ATOM 751 C C . ARG A 1 99 ? 10.385 18.581 -10.087 1.00 97.06 99 ARG A C 1
ATOM 753 O O . ARG A 1 99 ? 9.850 18.301 -9.018 1.00 97.06 99 ARG A O 1
ATOM 760 N N . LEU A 1 100 ? 11.135 17.688 -10.747 1.00 97.00 100 LEU A N 1
ATOM 761 C CA . LEU A 1 100 ? 11.447 16.347 -10.215 1.00 97.00 100 LEU A CA 1
ATOM 762 C C . LEU A 1 100 ? 12.152 16.396 -8.853 1.00 97.00 100 LEU A C 1
ATOM 764 O O . LEU A 1 100 ? 12.071 15.421 -8.100 1.00 97.00 100 LEU A O 1
ATOM 768 N N . LYS A 1 101 ? 12.865 17.484 -8.550 1.00 96.31 101 LYS A N 1
ATOM 769 C CA . LYS A 1 101 ? 13.604 17.657 -7.298 1.00 96.31 101 LYS A CA 1
ATOM 770 C C . LYS A 1 101 ? 12.753 18.327 -6.219 1.00 96.31 101 LYS A C 1
ATOM 772 O O . LYS A 1 101 ? 12.767 17.866 -5.077 1.00 96.31 101 LYS A O 1
ATOM 777 N N . ASP A 1 102 ? 11.990 19.357 -6.580 1.00 96.19 102 ASP A N 1
ATOM 778 C CA . ASP A 1 102 ? 11.190 20.149 -5.633 1.00 96.19 102 ASP A CA 1
ATOM 779 C C . ASP A 1 102 ? 9.843 19.512 -5.262 1.00 96.19 102 ASP A C 1
ATOM 781 O O . ASP A 1 102 ? 9.365 19.678 -4.139 1.00 96.19 102 ASP A O 1
ATOM 785 N N . ASP A 1 103 ? 9.216 18.785 -6.188 1.00 97.56 103 ASP A N 1
ATOM 786 C CA . ASP A 1 103 ? 7.851 18.277 -6.050 1.00 97.56 103 ASP A CA 1
ATOM 787 C C . ASP A 1 103 ? 7.861 16.746 -5.999 1.00 97.56 103 ASP A C 1
ATOM 789 O O . ASP A 1 103 ? 8.000 16.048 -7.007 1.00 97.56 103 ASP A O 1
ATOM 793 N N . TRP A 1 104 ? 7.696 16.202 -4.791 1.00 98.19 104 TRP A N 1
ATOM 794 C CA . TRP A 1 104 ? 7.683 14.755 -4.588 1.00 98.19 104 TRP A CA 1
ATOM 795 C C . TRP A 1 104 ? 6.499 14.070 -5.290 1.00 98.19 104 TRP A C 1
ATOM 797 O O . TRP A 1 104 ? 6.641 12.913 -5.691 1.00 98.19 104 TRP A O 1
ATOM 807 N N . ARG A 1 105 ? 5.350 14.751 -5.467 1.00 98.56 105 ARG A N 1
ATOM 808 C CA . ARG A 1 105 ? 4.191 14.186 -6.184 1.00 98.56 105 ARG A CA 1
ATOM 809 C C . ARG A 1 105 ? 4.515 14.073 -7.662 1.00 98.56 105 ARG A C 1
ATOM 811 O O . ARG A 1 105 ? 4.299 13.020 -8.255 1.00 98.56 105 ARG A O 1
ATOM 818 N N . TYR A 1 106 ? 5.115 15.119 -8.227 1.00 98.50 106 TYR A N 1
ATOM 819 C CA . TYR A 1 106 ? 5.583 15.100 -9.610 1.00 98.50 106 TYR A CA 1
ATOM 820 C C . TYR A 1 106 ? 6.661 14.033 -9.838 1.00 98.50 106 TYR A C 1
ATOM 822 O O . TYR A 1 106 ? 6.592 13.302 -10.826 1.00 98.50 106 TYR A O 1
ATOM 830 N N . ASN A 1 107 ? 7.618 13.882 -8.914 1.00 98.56 107 ASN A N 1
ATOM 831 C CA . ASN A 1 107 ? 8.628 12.821 -8.983 1.00 98.56 107 ASN A CA 1
ATOM 832 C C . ASN A 1 107 ? 7.987 11.422 -9.008 1.00 98.56 107 ASN A C 1
ATOM 834 O O . ASN A 1 107 ? 8.302 10.605 -9.878 1.00 98.56 107 ASN A O 1
ATOM 838 N N . LEU A 1 108 ? 7.040 11.179 -8.096 1.00 98.69 108 LEU A N 1
ATOM 839 C CA . LEU A 1 108 ? 6.302 9.924 -8.011 1.00 98.69 108 LEU A CA 1
ATOM 840 C C . LEU A 1 108 ? 5.488 9.650 -9.285 1.00 98.69 108 LEU A C 1
ATOM 842 O O . LEU A 1 108 ? 5.605 8.568 -9.862 1.00 98.69 108 LEU A O 1
ATOM 846 N N . GLU A 1 109 ? 4.715 10.629 -9.764 1.00 98.62 109 GLU A N 1
ATOM 847 C CA . GLU A 1 109 ? 3.940 10.522 -11.005 1.00 98.62 109 GLU A CA 1
ATOM 848 C C . GLU A 1 109 ? 4.841 10.206 -12.203 1.00 98.62 109 GLU A C 1
ATOM 850 O O . GLU A 1 109 ? 4.529 9.313 -12.994 1.00 98.62 109 GLU A O 1
ATOM 855 N N . CYS A 1 110 ? 5.986 10.881 -12.330 1.00 98.44 110 CYS A N 1
ATOM 856 C CA . CYS A 1 110 ? 6.930 10.623 -13.415 1.00 98.44 110 CYS A CA 1
ATOM 857 C C . CYS A 1 110 ? 7.494 9.196 -13.353 1.00 98.44 110 CYS A C 1
ATOM 859 O O . CYS A 1 110 ? 7.551 8.527 -14.386 1.00 98.44 110 CYS A O 1
ATOM 861 N N . GLY A 1 111 ? 7.818 8.677 -12.164 1.00 98.38 111 GLY A N 1
ATOM 862 C CA . GLY A 1 111 ? 8.203 7.272 -11.990 1.00 98.38 111 GLY A CA 1
ATOM 863 C C . GLY A 1 111 ? 7.105 6.291 -12.412 1.00 98.38 111 GLY A C 1
ATOM 864 O O . GLY A 1 111 ? 7.365 5.336 -13.148 1.00 98.38 111 GLY A O 1
ATOM 865 N N . VAL A 1 112 ? 5.848 6.556 -12.047 1.00 98.38 112 VAL A N 1
ATOM 866 C CA . VAL A 1 112 ? 4.710 5.732 -12.492 1.00 98.38 112 VAL A CA 1
ATOM 867 C C . VAL A 1 112 ? 4.525 5.810 -14.013 1.00 98.38 112 VAL A C 1
ATOM 869 O O . VAL A 1 112 ? 4.327 4.782 -14.664 1.00 98.38 112 VAL A O 1
ATOM 872 N N . ARG A 1 113 ? 4.674 6.990 -14.628 1.00 98.19 113 ARG A N 1
ATOM 873 C CA . ARG A 1 113 ? 4.648 7.142 -16.094 1.00 98.19 113 ARG A CA 1
ATOM 874 C C . ARG A 1 113 ? 5.758 6.338 -16.765 1.00 98.19 113 ARG A C 1
ATOM 876 O O . ARG A 1 113 ? 5.493 5.652 -17.753 1.00 98.19 113 ARG A O 1
ATOM 883 N N . VAL A 1 114 ? 6.969 6.332 -16.210 1.00 97.56 114 VAL A N 1
ATOM 884 C CA . VAL A 1 114 ? 8.063 5.484 -16.706 1.00 97.56 114 VAL A CA 1
ATOM 885 C C . VAL A 1 114 ? 7.662 4.008 -16.676 1.00 97.56 114 VAL A C 1
ATOM 887 O O . VAL A 1 114 ? 7.841 3.334 -17.690 1.00 97.56 114 VAL A O 1
ATOM 890 N N . LEU A 1 115 ? 7.040 3.512 -15.599 1.00 97.25 115 LEU A N 1
ATOM 891 C CA . LEU A 1 115 ? 6.515 2.138 -15.551 1.00 97.25 115 LEU A CA 1
ATOM 892 C C . LEU A 1 115 ? 5.491 1.859 -16.653 1.00 97.25 115 LEU A C 1
ATOM 894 O O . LEU A 1 115 ? 5.546 0.803 -17.283 1.00 97.25 115 LEU A O 1
ATOM 898 N N . THR A 1 116 ? 4.597 2.806 -16.950 1.00 96.75 116 THR A N 1
ATOM 899 C CA . THR A 1 116 ? 3.660 2.640 -18.073 1.00 96.75 116 THR A CA 1
ATOM 900 C C . THR A 1 116 ? 4.371 2.557 -19.424 1.00 96.75 116 THR A C 1
ATOM 902 O O . THR A 1 116 ? 4.019 1.711 -20.245 1.00 96.75 116 THR A O 1
ATOM 905 N N . HIS A 1 117 ? 5.433 3.340 -19.639 1.00 96.06 117 HIS A N 1
ATOM 906 C CA . HIS A 1 117 ? 6.259 3.228 -20.842 1.00 96.06 117 HIS A CA 1
ATOM 907 C C . HIS A 1 117 ? 7.002 1.886 -20.909 1.00 96.06 117 HIS A C 1
ATOM 909 O O . HIS A 1 117 ? 7.148 1.320 -21.995 1.00 96.06 117 HIS A O 1
ATOM 915 N N . LYS A 1 118 ? 7.459 1.349 -19.767 1.00 95.94 118 LYS A N 1
ATOM 916 C CA . LYS A 1 118 ? 8.091 0.022 -19.707 1.00 95.94 118 LYS A CA 1
ATOM 917 C C . LYS A 1 118 ? 7.097 -1.103 -19.988 1.00 95.94 118 LYS A C 1
ATOM 919 O O . LYS A 1 118 ? 7.455 -2.031 -20.706 1.00 95.94 118 LYS A O 1
ATOM 924 N N . TRP A 1 119 ? 5.856 -0.979 -19.517 1.00 96.88 119 TRP A N 1
ATOM 925 C CA . TRP A 1 119 ? 4.761 -1.869 -19.907 1.00 96.88 119 TRP A CA 1
ATOM 926 C C . TRP A 1 119 ? 4.523 -1.836 -21.414 1.00 96.88 119 TRP A C 1
ATOM 928 O O . TRP A 1 119 ? 4.584 -2.872 -22.064 1.00 96.88 119 TRP A O 1
ATOM 938 N N . ALA A 1 120 ? 4.351 -0.646 -21.995 1.00 96.12 120 ALA A N 1
ATOM 939 C CA . ALA A 1 120 ? 4.149 -0.504 -23.436 1.00 96.12 120 ALA A CA 1
ATOM 940 C C . ALA A 1 120 ? 5.325 -1.074 -24.249 1.00 96.12 120 ALA A C 1
ATOM 942 O O . ALA A 1 120 ? 5.132 -1.625 -25.331 1.00 96.12 120 ALA A O 1
ATOM 943 N N . ARG A 1 121 ? 6.558 -0.961 -23.737 1.00 95.19 121 ARG A N 1
ATOM 944 C CA . ARG A 1 121 ? 7.724 -1.625 -24.329 1.00 95.19 121 ARG A CA 1
ATOM 945 C C . ARG A 1 121 ? 7.593 -3.147 -24.275 1.00 95.19 121 ARG A C 1
ATOM 947 O O . ARG A 1 121 ? 7.745 -3.763 -25.321 1.00 95.19 121 ARG A O 1
ATOM 954 N N . ALA A 1 122 ? 7.323 -3.730 -23.108 1.00 95.25 122 ALA A N 1
ATOM 955 C CA . ALA A 1 122 ? 7.157 -5.177 -22.964 1.00 95.25 122 ALA A CA 1
ATOM 956 C C . ALA A 1 122 ? 6.035 -5.704 -23.878 1.00 95.25 122 ALA A C 1
ATOM 958 O O . ALA A 1 122 ? 6.200 -6.724 -24.538 1.00 95.25 122 ALA A O 1
ATOM 959 N N . GLN A 1 123 ? 4.944 -4.946 -24.014 1.00 95.56 123 GLN A N 1
ATOM 960 C CA . GLN A 1 123 ? 3.833 -5.280 -24.903 1.00 95.56 123 GLN A CA 1
ATOM 961 C C . GLN A 1 123 ? 4.272 -5.319 -26.374 1.00 95.56 123 GLN A C 1
ATOM 963 O O . GLN A 1 123 ? 3.996 -6.289 -27.071 1.00 95.56 123 GLN A O 1
ATOM 968 N N . ARG A 1 124 ? 5.033 -4.316 -26.847 1.00 95.44 124 ARG A N 1
ATOM 969 C CA . ARG A 1 124 ? 5.615 -4.330 -28.208 1.00 95.44 124 ARG A CA 1
ATOM 970 C C . ARG A 1 124 ? 6.585 -5.489 -28.438 1.00 95.44 124 ARG A C 1
ATOM 972 O O . ARG A 1 124 ? 6.814 -5.866 -29.579 1.00 95.44 124 ARG A O 1
ATOM 979 N N . GLN A 1 125 ? 7.174 -6.019 -27.370 1.00 93.81 125 GLN A N 1
ATOM 980 C CA . GLN A 1 125 ? 8.065 -7.177 -27.409 1.00 93.81 125 GLN A CA 1
ATOM 981 C C . GLN A 1 125 ? 7.310 -8.509 -27.245 1.00 93.81 125 GLN A C 1
ATOM 983 O O . GLN A 1 125 ? 7.954 -9.551 -27.189 1.00 93.81 125 GLN A O 1
ATOM 988 N N . GLY A 1 126 ? 5.972 -8.489 -27.164 1.00 93.38 126 GLY A N 1
ATOM 989 C CA . GLY A 1 126 ? 5.133 -9.682 -27.000 1.00 93.38 126 GLY A CA 1
ATOM 990 C C . GLY A 1 126 ? 5.210 -10.324 -25.613 1.00 93.38 126 GLY A C 1
ATOM 991 O O . GLY A 1 126 ? 4.790 -11.458 -25.439 1.00 93.38 126 GLY A O 1
ATOM 992 N N . GLN A 1 127 ? 5.772 -9.625 -24.627 1.00 94.06 127 GLN A N 1
ATOM 993 C CA . GLN A 1 127 ? 6.100 -10.175 -23.308 1.00 94.06 127 GLN A CA 1
ATOM 994 C C . GLN A 1 127 ? 5.016 -9.974 -22.247 1.00 94.06 127 GLN A C 1
ATOM 996 O O . GLN A 1 127 ? 5.108 -10.542 -21.164 1.00 94.06 127 GLN A O 1
ATOM 1001 N N . VAL A 1 128 ? 4.039 -9.122 -22.539 1.00 93.62 128 VAL A N 1
ATOM 1002 C CA . VAL A 1 128 ? 2.823 -8.908 -21.747 1.00 93.62 128 VAL A CA 1
ATOM 1003 C C . VAL A 1 128 ? 1.664 -8.722 -22.722 1.00 93.62 128 VAL A C 1
ATOM 1005 O O . VAL A 1 128 ? 1.881 -8.227 -23.836 1.00 93.62 128 VAL A O 1
ATOM 1008 N N . GLY A 1 129 ? 0.450 -9.102 -22.329 1.00 86.94 129 GLY A N 1
ATOM 1009 C CA . GLY A 1 129 ? -0.718 -8.962 -23.185 1.00 86.94 129 GLY A CA 1
ATOM 1010 C C . GLY A 1 129 ? -1.252 -7.533 -23.268 1.00 86.94 129 GLY A C 1
ATOM 1011 O O . GLY A 1 129 ? -0.742 -6.578 -22.666 1.00 86.94 129 GLY A O 1
ATOM 1012 N N . ALA A 1 130 ? -2.283 -7.385 -24.098 1.00 87.25 130 ALA A N 1
ATOM 1013 C CA . ALA A 1 130 ? -2.921 -6.106 -24.386 1.00 87.25 130 ALA A CA 1
ATOM 1014 C C . ALA A 1 130 ? -4.140 -5.817 -23.502 1.00 87.25 130 ALA A C 1
ATOM 1016 O O . ALA A 1 130 ? -4.557 -4.659 -23.438 1.00 87.25 130 ALA A O 1
ATOM 1017 N N . ASP A 1 131 ? -4.709 -6.827 -22.832 1.00 89.12 131 ASP A N 1
ATOM 1018 C CA . ASP A 1 131 ? -5.873 -6.633 -21.969 1.00 89.12 131 ASP A CA 1
ATOM 1019 C C . ASP A 1 131 ? -5.466 -5.822 -20.722 1.00 89.12 131 ASP A C 1
ATOM 1021 O O . ASP A 1 131 ? -4.618 -6.259 -19.935 1.00 89.12 131 ASP A O 1
ATOM 1025 N N . PRO A 1 132 ? -6.075 -4.645 -20.476 1.00 85.75 132 PRO A N 1
ATOM 1026 C CA . PRO A 1 132 ? -5.818 -3.865 -19.271 1.00 85.75 132 PRO A CA 1
ATOM 1027 C C . PRO A 1 132 ? -6.030 -4.638 -17.963 1.00 85.75 132 PRO A C 1
ATOM 1029 O O . PRO A 1 132 ? -5.441 -4.261 -16.948 1.00 85.75 132 PRO A O 1
ATOM 1032 N N . LYS A 1 133 ? -6.853 -5.694 -17.954 1.00 86.62 133 LYS A N 1
ATOM 1033 C CA . LYS A 1 133 ? -7.079 -6.548 -16.780 1.00 86.62 133 LYS A CA 1
ATOM 1034 C C . LYS A 1 133 ? -5.841 -7.347 -16.394 1.00 86.62 133 LYS A C 1
ATOM 1036 O O . LYS A 1 133 ? -5.626 -7.556 -15.204 1.00 86.62 133 LYS A O 1
ATOM 1041 N N . GLU A 1 134 ? -4.983 -7.713 -17.346 1.00 91.19 134 GLU A N 1
ATOM 1042 C CA . GLU A 1 134 ? -3.735 -8.435 -17.065 1.00 91.19 134 GLU A CA 1
ATOM 1043 C C . GLU A 1 134 ? -2.772 -7.617 -16.202 1.00 91.19 134 GLU A C 1
ATOM 1045 O O . GLU A 1 134 ? -1.986 -8.185 -15.446 1.00 91.19 134 GLU A O 1
ATOM 1050 N N . ARG A 1 135 ? -2.880 -6.282 -16.244 1.00 94.50 135 ARG A N 1
ATOM 1051 C CA . ARG A 1 135 ? -2.122 -5.372 -15.371 1.00 94.50 135 ARG A CA 1
ATOM 1052 C C . ARG A 1 135 ? -2.500 -5.519 -13.901 1.00 94.50 135 ARG A C 1
ATOM 1054 O O . ARG A 1 135 ? -1.756 -5.050 -13.043 1.00 94.50 135 ARG A O 1
ATOM 1061 N N . ARG A 1 136 ? -3.632 -6.157 -13.583 1.00 93.19 136 ARG A N 1
ATOM 1062 C CA . ARG A 1 136 ? -3.985 -6.502 -12.203 1.00 93.19 136 ARG A CA 1
ATOM 1063 C C . ARG A 1 136 ? -3.201 -7.700 -11.693 1.00 93.19 136 ARG A C 1
ATOM 1065 O O . ARG A 1 136 ? -3.121 -7.834 -10.487 1.00 93.19 136 ARG A O 1
ATOM 1072 N N . ILE A 1 137 ? -2.620 -8.543 -12.538 1.00 96.06 137 ILE A N 1
ATOM 1073 C CA . ILE A 1 137 ? -1.874 -9.722 -12.086 1.00 96.06 137 ILE A CA 1
ATOM 1074 C C . ILE A 1 137 ? -0.420 -9.305 -11.845 1.00 96.06 137 ILE A C 1
ATOM 1076 O O . ILE A 1 137 ? 0.241 -8.792 -12.749 1.00 96.06 137 ILE A O 1
ATOM 1080 N N . LEU A 1 138 ? 0.074 -9.468 -10.616 1.00 97.62 138 LEU A N 1
ATOM 1081 C CA . LEU A 1 138 ? 1.389 -8.963 -10.203 1.00 97.62 138 LEU A CA 1
ATOM 1082 C C . LEU A 1 138 ? 2.531 -9.622 -10.981 1.00 97.62 138 LEU A C 1
ATOM 1084 O O . LEU A 1 138 ? 3.497 -8.953 -11.342 1.00 97.62 138 LEU A O 1
ATOM 1088 N N . GLU A 1 139 ? 2.392 -10.903 -11.301 1.00 98.00 139 GLU A N 1
ATOM 1089 C CA . GLU A 1 139 ? 3.351 -11.684 -12.079 1.00 98.00 139 GLU A CA 1
ATOM 1090 C C . GLU A 1 139 ? 3.572 -11.087 -13.482 1.00 98.00 139 GLU A C 1
ATOM 1092 O O . GLU A 1 139 ? 4.700 -11.067 -13.973 1.00 98.00 139 GLU A O 1
ATOM 1097 N N . ASN A 1 140 ? 2.542 -10.492 -14.098 1.00 97.81 140 ASN A N 1
ATOM 1098 C CA . ASN A 1 140 ? 2.658 -9.854 -15.417 1.00 97.81 140 ASN A CA 1
ATOM 1099 C C . ASN A 1 140 ? 3.494 -8.558 -15.390 1.00 97.81 140 ASN A C 1
ATOM 1101 O O . ASN A 1 140 ? 3.878 -8.037 -16.436 1.00 97.81 140 ASN A O 1
ATOM 1105 N N . TRP A 1 141 ? 3.850 -8.042 -14.207 1.00 97.69 141 TRP A N 1
ATOM 1106 C CA . TRP A 1 141 ? 4.776 -6.912 -14.067 1.00 97.69 141 TRP A CA 1
ATOM 1107 C C . TRP A 1 141 ? 6.257 -7.306 -14.137 1.00 97.69 141 TRP A C 1
ATOM 1109 O O . TRP A 1 141 ? 7.113 -6.419 -14.075 1.00 97.69 141 TRP A O 1
ATOM 1119 N N . TYR A 1 142 ? 6.566 -8.592 -14.343 1.00 97.25 142 TYR A N 1
ATOM 1120 C CA . TYR A 1 142 ? 7.921 -9.140 -14.472 1.00 97.25 142 TYR A CA 1
ATOM 1121 C C . TYR A 1 142 ? 8.836 -8.289 -15.372 1.00 97.25 142 TYR A C 1
ATOM 1123 O O . TYR A 1 142 ? 9.860 -7.761 -14.928 1.00 97.25 142 TYR A O 1
ATOM 1131 N N . TYR A 1 143 ? 8.449 -8.097 -16.636 1.00 96.94 143 TYR A N 1
ATOM 1132 C CA . TYR A 1 143 ? 9.247 -7.342 -17.606 1.00 96.94 143 TYR A CA 1
ATOM 1133 C C . TYR A 1 143 ? 9.228 -5.826 -17.386 1.00 96.94 143 TYR A C 1
ATOM 1135 O O . TYR A 1 143 ? 10.306 -5.224 -17.379 1.00 96.94 143 TYR A O 1
ATOM 1143 N N . PRO A 1 144 ? 8.066 -5.179 -17.162 1.00 96.88 144 PRO A N 1
ATOM 1144 C CA . PRO A 1 144 ? 8.020 -3.750 -16.863 1.00 96.88 144 PRO A CA 1
ATOM 1145 C C . PRO A 1 144 ? 8.927 -3.337 -15.695 1.00 96.88 144 PRO A C 1
ATOM 1147 O O . PRO A 1 144 ? 9.624 -2.327 -15.799 1.00 96.88 144 PRO A O 1
ATOM 1150 N N . ILE A 1 145 ? 8.957 -4.127 -14.614 1.00 97.44 145 ILE A N 1
ATOM 1151 C CA . ILE A 1 145 ? 9.807 -3.875 -13.442 1.00 97.44 145 ILE A CA 1
ATOM 1152 C C . ILE A 1 145 ? 11.285 -4.069 -13.793 1.00 97.44 145 ILE A C 1
ATOM 1154 O O . ILE A 1 145 ? 12.099 -3.198 -13.490 1.00 97.44 145 ILE A O 1
ATOM 1158 N N . ALA A 1 146 ? 11.648 -5.165 -14.469 1.00 95.44 146 ALA A N 1
ATOM 1159 C CA . ALA A 1 146 ? 13.032 -5.382 -14.898 1.00 95.44 146 ALA A CA 1
ATOM 1160 C C . ALA A 1 146 ? 13.542 -4.227 -15.786 1.00 95.44 146 ALA A C 1
ATOM 1162 O O . ALA A 1 146 ? 14.663 -3.744 -15.620 1.00 95.44 146 ALA A O 1
ATOM 1163 N N . TYR A 1 147 ? 12.688 -3.718 -16.678 1.00 94.88 147 TYR A N 1
ATOM 1164 C CA . TYR A 1 147 ? 13.004 -2.598 -17.565 1.00 94.88 147 TYR A CA 1
ATOM 1165 C C . TYR A 1 147 ? 13.024 -1.231 -16.888 1.00 94.88 147 TYR A C 1
ATOM 1167 O O . TYR A 1 147 ? 13.589 -0.296 -17.469 1.00 94.88 147 TYR A O 1
ATOM 1175 N N . TYR A 1 148 ? 12.425 -1.092 -15.704 1.00 94.69 148 TYR A N 1
ATOM 1176 C CA . TYR A 1 148 ? 12.474 0.142 -14.924 1.00 94.69 148 TYR A CA 1
ATOM 1177 C C . TYR A 1 148 ? 13.913 0.462 -14.515 1.00 94.69 148 TYR A C 1
ATOM 1179 O O . TYR A 1 148 ? 14.401 1.549 -14.810 1.00 94.69 148 TYR A O 1
ATOM 1187 N N . TRP A 1 149 ? 14.624 -0.535 -13.983 1.00 90.56 149 TRP A N 1
ATOM 1188 C CA . TRP A 1 149 ? 16.040 -0.438 -13.613 1.00 90.56 149 TRP A CA 1
ATOM 1189 C C . TRP A 1 149 ? 16.985 -0.243 -14.814 1.00 90.56 149 TRP A C 1
ATOM 1191 O O . TRP A 1 149 ? 18.142 0.126 -14.655 1.00 90.56 149 TRP A O 1
ATOM 1201 N N . GLY A 1 150 ? 16.507 -0.490 -16.038 1.00 81.62 150 GLY A N 1
ATOM 1202 C CA . GLY A 1 150 ? 17.302 -0.393 -17.267 1.00 81.62 150 GLY A CA 1
ATOM 1203 C C . GLY A 1 150 ? 18.053 -1.676 -17.638 1.00 81.62 150 GLY A C 1
ATOM 1204 O O . GLY A 1 150 ? 18.633 -1.748 -18.721 1.00 81.62 150 GLY A O 1
ATOM 1205 N N . GLY A 1 151 ? 17.999 -2.708 -16.792 1.00 70.38 151 GLY A N 1
ATOM 1206 C CA . GLY A 1 151 ? 18.633 -3.999 -17.047 1.00 70.38 151 GLY A CA 1
ATOM 1207 C C . GLY A 1 151 ? 17.816 -4.952 -17.922 1.00 70.38 151 GLY A C 1
ATOM 1208 O O . GLY A 1 151 ? 16.605 -4.818 -18.099 1.00 70.38 151 GLY A O 1
ATOM 1209 N N . LYS A 1 152 ? 18.509 -5.967 -18.446 1.00 72.19 152 LYS A N 1
ATOM 1210 C CA . LYS A 1 152 ? 17.934 -7.163 -19.090 1.00 72.19 152 LYS A CA 1
ATOM 1211 C C . LYS A 1 152 ? 18.111 -8.398 -18.192 1.00 72.19 152 LYS A C 1
ATOM 1213 O O . LYS A 1 152 ? 18.462 -9.468 -18.674 1.00 72.19 152 LYS A O 1
ATOM 1218 N N . VAL A 1 153 ? 17.984 -8.214 -16.877 1.00 78.69 153 VAL A N 1
ATOM 1219 C CA . VAL A 1 153 ? 18.263 -9.250 -15.873 1.00 78.69 153 VAL A CA 1
ATOM 1220 C C . VAL A 1 153 ? 17.195 -9.263 -14.787 1.00 78.69 153 VAL A C 1
ATOM 1222 O O . VAL A 1 153 ? 16.586 -8.244 -14.470 1.00 78.69 153 VAL A O 1
ATOM 1225 N N . GLU A 1 154 ? 16.997 -10.434 -14.195 1.00 88.62 154 GLU A N 1
ATOM 1226 C CA . GLU A 1 154 ? 15.935 -10.712 -13.225 1.00 88.62 154 GLU A CA 1
ATOM 1227 C C . GLU A 1 154 ? 16.262 -10.242 -11.792 1.00 88.62 154 GLU A C 1
ATOM 1229 O O . GLU A 1 154 ? 15.381 -10.123 -10.943 1.00 88.62 154 GLU A O 1
ATOM 1234 N N . SER A 1 155 ? 17.528 -9.935 -11.494 1.00 92.25 155 SER A N 1
ATOM 1235 C CA . SER A 1 155 ? 17.986 -9.641 -10.127 1.00 92.25 155 SER A CA 1
ATOM 1236 C C . SER A 1 155 ? 17.286 -8.438 -9.484 1.00 92.25 155 SER A C 1
ATOM 1238 O O . SER A 1 155 ? 16.996 -8.469 -8.287 1.00 92.25 155 SER A O 1
ATOM 1240 N N . TYR A 1 156 ? 16.983 -7.390 -10.256 1.00 94.19 156 TYR A N 1
ATOM 1241 C CA . TYR A 1 156 ? 16.233 -6.235 -9.758 1.00 94.19 156 TYR A CA 1
ATOM 1242 C C . TYR A 1 156 ? 14.775 -6.601 -9.454 1.00 94.19 156 TYR A C 1
ATOM 1244 O O . TYR A 1 156 ? 14.291 -6.327 -8.358 1.00 94.19 156 TYR A O 1
ATOM 1252 N N . LEU A 1 157 ? 14.103 -7.304 -10.372 1.00 94.81 157 LEU A N 1
ATOM 1253 C CA . LEU A 1 157 ? 12.739 -7.799 -10.170 1.00 94.81 157 LEU A CA 1
ATOM 1254 C C . LEU A 1 157 ? 12.623 -8.647 -8.895 1.00 94.81 157 LEU A C 1
ATOM 1256 O O . LEU A 1 157 ? 11.723 -8.428 -8.088 1.00 94.81 157 LEU A O 1
ATOM 1260 N N . ARG A 1 158 ? 13.566 -9.572 -8.681 1.00 96.12 158 ARG A N 1
ATOM 1261 C CA . ARG A 1 158 ? 13.618 -10.422 -7.481 1.00 96.12 158 ARG A CA 1
ATOM 1262 C C . ARG A 1 158 ? 13.642 -9.602 -6.194 1.00 96.12 158 ARG A C 1
ATOM 1264 O O . ARG A 1 158 ? 12.957 -9.953 -5.238 1.00 96.12 158 ARG A O 1
ATOM 1271 N N . LYS A 1 159 ? 14.383 -8.487 -6.166 1.00 97.06 159 LYS A N 1
ATOM 1272 C CA . LYS A 1 159 ? 14.383 -7.565 -5.016 1.00 97.06 159 LYS A CA 1
ATOM 1273 C C . LYS A 1 159 ? 13.012 -6.924 -4.822 1.00 97.06 159 LYS A C 1
ATOM 1275 O O . LYS A 1 159 ? 12.518 -6.899 -3.701 1.00 97.06 159 LYS A O 1
ATOM 1280 N N . ILE A 1 160 ? 12.386 -6.459 -5.902 1.00 97.88 160 ILE A N 1
ATOM 1281 C CA . ILE A 1 160 ? 11.055 -5.843 -5.859 1.00 97.88 160 ILE A CA 1
ATOM 1282 C C . ILE A 1 160 ? 10.004 -6.813 -5.305 1.00 97.88 160 ILE A C 1
ATOM 1284 O O . ILE A 1 160 ? 9.296 -6.464 -4.362 1.00 97.88 160 ILE A O 1
ATOM 1288 N N . PHE A 1 161 ? 9.947 -8.048 -5.803 1.00 97.81 161 PHE A N 1
ATOM 1289 C CA . PHE A 1 161 ? 9.023 -9.062 -5.281 1.00 97.81 161 PHE A CA 1
ATOM 1290 C C . PHE A 1 161 ? 9.367 -9.481 -3.846 1.00 97.81 161 PHE A C 1
ATOM 1292 O O . PHE A 1 161 ? 8.476 -9.613 -3.006 1.00 97.81 161 PHE A O 1
ATOM 1299 N N . ALA A 1 162 ? 10.654 -9.576 -3.498 1.00 98.19 162 ALA A N 1
ATOM 1300 C CA . ALA A 1 162 ? 11.064 -9.819 -2.117 1.00 98.19 162 ALA A CA 1
ATOM 1301 C C . ALA A 1 162 ? 10.610 -8.701 -1.163 1.00 98.19 162 ALA A C 1
ATOM 1303 O O . ALA A 1 162 ? 10.272 -8.990 -0.014 1.00 98.19 162 ALA A O 1
ATOM 1304 N N . HIS A 1 163 ? 10.558 -7.443 -1.611 1.00 98.12 163 HIS A N 1
ATOM 1305 C CA . HIS A 1 163 ? 10.022 -6.336 -0.811 1.00 98.12 163 HIS A CA 1
ATOM 1306 C C . HIS A 1 163 ? 8.514 -6.441 -0.603 1.00 98.12 163 HIS A C 1
ATOM 1308 O O . HIS A 1 163 ? 8.053 -6.130 0.491 1.00 98.12 163 HIS A O 1
ATOM 1314 N N . MET A 1 164 ? 7.754 -6.924 -1.590 1.00 97.62 164 MET A N 1
ATOM 1315 C CA . MET A 1 164 ? 6.312 -7.177 -1.431 1.00 97.62 164 MET A CA 1
ATOM 1316 C C . MET A 1 164 ? 6.031 -8.262 -0.382 1.00 97.62 164 MET A C 1
ATOM 1318 O O . MET A 1 164 ? 5.085 -8.145 0.398 1.00 97.62 164 MET A O 1
ATOM 1322 N N . LYS A 1 165 ? 6.899 -9.277 -0.301 1.00 97.62 165 LYS A N 1
ATOM 1323 C CA . LYS A 1 165 ? 6.835 -10.324 0.729 1.00 97.62 165 LYS A CA 1
ATOM 1324 C C . LYS A 1 165 ? 7.286 -9.807 2.101 1.00 97.62 165 LYS A C 1
ATOM 1326 O O . LYS A 1 165 ? 6.570 -9.900 3.092 1.00 97.62 165 LYS A O 1
ATOM 1331 N N . LYS A 1 166 ? 8.495 -9.244 2.184 1.00 97.56 166 LYS A N 1
ATOM 1332 C CA . LYS A 1 166 ? 9.141 -8.891 3.465 1.00 97.56 166 LYS A CA 1
ATOM 1333 C C . LYS A 1 166 ? 8.630 -7.589 4.075 1.00 97.56 166 LYS A C 1
ATOM 1335 O O . LYS A 1 166 ? 8.649 -7.445 5.293 1.00 97.56 166 LYS A O 1
ATOM 1340 N N . ARG A 1 167 ? 8.220 -6.639 3.233 1.00 96.38 167 ARG A N 1
ATOM 1341 C CA . ARG A 1 167 ? 7.707 -5.309 3.597 1.00 96.38 167 ARG A CA 1
ATOM 1342 C C . ARG A 1 167 ? 8.604 -4.566 4.601 1.00 96.38 167 ARG A C 1
ATOM 1344 O O . ARG A 1 167 ? 8.140 -4.163 5.660 1.00 96.38 167 ARG A O 1
ATOM 1351 N N . PRO A 1 168 ? 9.901 -4.375 4.317 1.00 96.31 168 PRO A N 1
ATOM 1352 C CA . PRO A 1 168 ? 10.833 -3.764 5.267 1.00 96.31 168 PRO A CA 1
ATOM 1353 C C . PRO A 1 168 ? 10.517 -2.292 5.590 1.00 96.31 168 PRO A C 1
ATOM 1355 O O . PRO A 1 168 ? 10.023 -1.534 4.757 1.00 96.31 168 PRO A O 1
ATOM 1358 N N . GLY A 1 169 ? 10.877 -1.856 6.800 1.00 94.38 169 GLY A N 1
ATOM 1359 C CA . GLY A 1 169 ? 10.899 -0.442 7.187 1.00 94.38 169 GLY A CA 1
ATOM 1360 C C . GLY A 1 169 ? 9.574 0.295 6.957 1.00 94.38 169 GLY A C 1
ATOM 1361 O O . GLY A 1 169 ? 8.531 -0.094 7.480 1.00 94.38 169 GLY A O 1
ATOM 1362 N N . ARG A 1 170 ? 9.604 1.387 6.177 1.00 93.12 170 ARG A N 1
ATOM 1363 C CA . ARG A 1 170 ? 8.392 2.171 5.859 1.00 93.12 170 ARG A CA 1
ATOM 1364 C C . ARG A 1 170 ? 7.402 1.380 5.006 1.00 93.12 170 ARG A C 1
ATOM 1366 O O . ARG A 1 170 ? 6.205 1.659 5.072 1.00 93.12 170 ARG A O 1
ATOM 1373 N N . LEU A 1 171 ? 7.874 0.386 4.251 1.00 94.88 171 LEU A N 1
ATOM 1374 C CA . LEU A 1 171 ? 7.023 -0.417 3.385 1.00 94.88 171 LEU A CA 1
ATOM 1375 C C . LEU A 1 171 ? 6.011 -1.248 4.183 1.00 94.88 171 LEU A C 1
ATOM 1377 O O . LEU A 1 171 ? 4.873 -1.332 3.746 1.00 94.88 171 LEU A O 1
ATOM 1381 N N . ALA A 1 172 ? 6.352 -1.751 5.380 1.00 93.88 172 ALA A N 1
ATOM 1382 C CA . ALA A 1 172 ? 5.400 -2.436 6.276 1.00 93.88 172 ALA A CA 1
ATOM 1383 C C . ALA A 1 172 ? 4.168 -1.588 6.610 1.00 93.88 172 ALA A C 1
ATOM 1385 O O . ALA A 1 172 ? 3.082 -2.118 6.832 1.00 93.88 172 ALA A O 1
ATOM 1386 N N . ARG A 1 173 ? 4.346 -0.265 6.678 1.00 90.25 173 ARG A N 1
ATOM 1387 C CA . ARG A 1 173 ? 3.281 0.684 7.019 1.00 90.25 173 ARG A CA 1
ATOM 1388 C C . ARG A 1 173 ? 2.475 1.113 5.794 1.00 90.25 173 ARG A C 1
ATOM 1390 O O . ARG A 1 173 ? 1.306 1.446 5.943 1.00 90.25 173 ARG A O 1
ATOM 1397 N N . LEU A 1 174 ? 3.096 1.118 4.613 1.00 90.56 174 LEU A N 1
ATOM 1398 C CA . LEU A 1 174 ? 2.447 1.453 3.340 1.00 90.56 174 LEU A CA 1
ATOM 1399 C C . LEU A 1 174 ? 1.746 0.247 2.699 1.00 90.56 174 LEU A C 1
ATOM 1401 O O . LEU A 1 174 ? 0.764 0.419 1.988 1.00 90.56 174 LEU A O 1
ATOM 1405 N N . MET A 1 175 ? 2.255 -0.964 2.912 1.00 90.44 175 MET A N 1
ATOM 1406 C CA . MET A 1 175 ? 1.756 -2.209 2.333 1.00 90.44 175 MET A CA 1
ATOM 1407 C C . MET A 1 175 ? 1.385 -3.163 3.467 1.00 90.44 175 MET A C 1
ATOM 1409 O O . MET A 1 175 ? 2.246 -3.659 4.196 1.00 90.44 175 MET A O 1
ATOM 1413 N N . ARG A 1 176 ? 0.090 -3.413 3.657 1.00 81.75 176 ARG A N 1
ATOM 1414 C CA . ARG A 1 176 ? -0.398 -4.201 4.800 1.00 81.75 176 ARG A CA 1
ATOM 1415 C C . ARG A 1 176 ? -0.390 -5.684 4.524 1.00 81.75 176 ARG A C 1
ATOM 1417 O O . ARG A 1 176 ? -0.128 -6.469 5.434 1.00 81.75 176 ARG A O 1
ATOM 1424 N N . ARG A 1 177 ? -0.694 -6.060 3.284 1.00 86.12 177 ARG A N 1
ATOM 1425 C CA . ARG A 1 177 ? -0.666 -7.456 2.865 1.00 86.12 177 ARG A CA 1
ATOM 1426 C C . ARG A 1 177 ? 0.740 -7.840 2.429 1.00 86.12 177 ARG A C 1
ATOM 1428 O O . ARG A 1 177 ? 1.361 -7.132 1.645 1.00 86.12 177 ARG A O 1
ATOM 1435 N N . SER A 1 178 ? 1.230 -8.953 2.961 1.00 92.69 178 SER A N 1
ATOM 1436 C CA . SER A 1 178 ? 2.393 -9.647 2.408 1.00 92.69 178 SER A CA 1
ATOM 1437 C C . SER A 1 178 ? 1.964 -10.361 1.133 1.00 92.69 178 SER A C 1
ATOM 1439 O O . SER A 1 178 ? 0.917 -11.009 1.142 1.00 92.69 178 SER A O 1
ATOM 1441 N N . VAL A 1 179 ? 2.750 -10.252 0.062 1.00 94.19 179 VAL A N 1
ATOM 1442 C CA . VAL A 1 179 ? 2.490 -10.979 -1.188 1.00 94.19 179 VAL A CA 1
ATOM 1443 C C . VAL A 1 179 ? 3.764 -11.658 -1.665 1.00 94.19 179 VAL A C 1
ATOM 1445 O O . VAL A 1 179 ? 4.791 -11.008 -1.848 1.00 94.19 179 VAL A O 1
ATOM 1448 N N . GLU A 1 180 ? 3.690 -12.969 -1.864 1.00 97.06 180 GLU A N 1
ATOM 1449 C CA . GLU A 1 180 ? 4.773 -13.781 -2.411 1.00 97.06 180 GLU A CA 1
ATOM 1450 C C . GLU A 1 180 ? 4.513 -14.031 -3.894 1.00 97.06 180 GLU A C 1
ATOM 1452 O O . GLU A 1 180 ? 3.893 -15.015 -4.275 1.00 97.06 180 GLU A O 1
ATOM 1457 N N . VAL A 1 181 ? 4.941 -13.082 -4.725 1.00 98.00 181 VAL A N 1
ATOM 1458 C CA . VAL A 1 181 ? 4.723 -13.134 -6.174 1.00 98.00 181 VAL A CA 1
ATOM 1459 C C . VAL A 1 181 ? 5.579 -14.240 -6.788 1.00 98.00 181 VAL A C 1
ATOM 1461 O O . VAL A 1 181 ? 6.794 -14.272 -6.570 1.00 98.00 181 VAL A O 1
ATOM 1464 N N . SER A 1 182 ? 4.953 -15.117 -7.572 1.00 98.19 182 SER A N 1
ATOM 1465 C CA . SER A 1 182 ? 5.653 -16.198 -8.269 1.00 98.19 182 SER A CA 1
ATOM 1466 C C . SER A 1 182 ? 6.587 -15.645 -9.345 1.00 98.19 182 SER A C 1
ATOM 1468 O O . SER A 1 182 ? 6.289 -14.654 -10.017 1.00 98.19 182 SER A O 1
ATOM 1470 N N . ILE A 1 183 ? 7.724 -16.306 -9.543 1.00 97.38 183 ILE A N 1
ATOM 1471 C CA . ILE A 1 183 ? 8.738 -15.883 -10.505 1.00 97.38 183 ILE A CA 1
ATOM 1472 C C . ILE A 1 183 ? 8.715 -16.820 -11.710 1.00 97.38 183 ILE A C 1
ATOM 1474 O O . ILE A 1 183 ? 8.912 -18.022 -11.565 1.00 97.38 183 ILE A O 1
ATOM 1478 N N . ALA A 1 184 ? 8.521 -16.267 -12.912 1.00 96.69 184 ALA A N 1
ATOM 1479 C CA . ALA A 1 184 ? 8.380 -17.046 -14.146 1.00 96.69 184 ALA A CA 1
ATOM 1480 C C . ALA A 1 184 ? 9.531 -18.044 -14.371 1.00 96.69 184 ALA A C 1
ATOM 1482 O O . ALA A 1 184 ? 9.277 -19.198 -14.703 1.00 96.69 184 ALA A O 1
ATOM 1483 N N . SER A 1 185 ? 10.779 -17.638 -14.113 1.00 96.06 185 SER A N 1
ATOM 1484 C CA . SER A 1 185 ? 11.955 -18.510 -14.262 1.00 96.06 185 SER A CA 1
ATOM 1485 C C . SER A 1 185 ? 12.011 -19.687 -13.284 1.00 96.06 185 SER A C 1
ATOM 1487 O O . SER A 1 185 ? 12.729 -20.650 -13.536 1.00 96.06 185 SER A O 1
ATOM 1489 N N . GLU A 1 186 ? 11.265 -19.621 -12.182 1.00 97.50 186 GLU A N 1
ATOM 1490 C CA . GLU A 1 186 ? 11.194 -20.680 -11.172 1.00 97.50 186 GLU A CA 1
ATOM 1491 C C . GLU A 1 186 ? 10.036 -21.644 -11.433 1.00 97.50 186 GLU A C 1
ATOM 1493 O O . GLU A 1 186 ? 10.095 -22.798 -11.017 1.00 97.50 186 GLU A O 1
ATOM 1498 N N . VAL A 1 187 ? 8.985 -21.177 -12.114 1.00 97.88 187 VAL A N 1
ATOM 1499 C CA . VAL A 1 187 ? 7.729 -21.927 -12.276 1.00 97.88 187 VAL A CA 1
ATOM 1500 C C . VAL A 1 187 ? 7.490 -22.433 -13.698 1.00 97.88 187 VAL A C 1
ATOM 1502 O O . VAL A 1 187 ? 6.661 -23.317 -13.890 1.00 97.88 187 VAL A O 1
ATOM 1505 N N . ILE A 1 188 ? 8.213 -21.906 -14.690 1.00 98.06 188 ILE A N 1
ATOM 1506 C CA . ILE A 1 188 ? 8.151 -22.342 -16.088 1.00 98.06 188 ILE A CA 1
ATOM 1507 C C . ILE A 1 188 ? 9.456 -23.085 -16.427 1.00 98.06 188 ILE A C 1
ATOM 1509 O O . ILE A 1 188 ? 10.514 -22.457 -16.545 1.00 98.06 188 ILE A O 1
ATOM 1513 N N . PRO A 1 189 ? 9.425 -24.418 -16.612 1.00 97.75 189 PRO A N 1
ATOM 1514 C CA . PRO A 1 189 ? 10.605 -25.195 -16.970 1.00 97.75 189 PRO A CA 1
ATOM 1515 C C . PRO A 1 189 ? 11.268 -24.704 -18.261 1.00 97.75 189 PRO A C 1
ATOM 1517 O O . PRO A 1 189 ? 10.627 -24.568 -19.301 1.00 97.75 189 PRO A O 1
ATOM 1520 N N . GLY A 1 190 ? 12.581 -24.471 -18.202 1.00 96.31 190 GLY A N 1
ATOM 1521 C CA . GLY A 1 190 ? 13.372 -24.031 -19.356 1.00 96.31 190 GLY A CA 1
ATOM 1522 C C . GLY A 1 190 ? 13.220 -22.550 -19.720 1.00 96.31 190 GLY A C 1
ATOM 1523 O O . GLY A 1 190 ? 13.805 -22.124 -20.717 1.00 96.31 190 GLY A O 1
ATOM 1524 N N . PHE A 1 191 ? 12.487 -21.770 -18.921 1.00 96.44 191 PHE A N 1
ATOM 1525 C CA . PHE A 1 191 ? 12.305 -20.339 -19.138 1.00 96.44 191 PHE A CA 1
ATOM 1526 C C . PHE A 1 191 ? 13.631 -19.579 -19.135 1.00 96.44 191 PHE A C 1
ATOM 1528 O O . PHE A 1 191 ? 14.478 -19.747 -18.253 1.00 96.44 191 PHE A O 1
ATOM 1535 N N . ARG A 1 192 ? 13.796 -18.685 -20.111 1.00 93.81 192 ARG A N 1
ATOM 1536 C CA . ARG A 1 192 ? 14.926 -17.757 -20.194 1.00 93.81 192 ARG A CA 1
ATOM 1537 C C . ARG A 1 192 ? 14.421 -16.325 -20.146 1.00 93.81 192 ARG A C 1
ATOM 1539 O O . ARG A 1 192 ? 13.383 -16.002 -20.714 1.00 93.81 192 ARG A O 1
ATOM 1546 N N . PHE A 1 193 ? 15.184 -15.433 -19.512 1.00 92.56 193 PHE A N 1
ATOM 1547 C CA . PHE A 1 193 ? 14.834 -14.014 -19.500 1.00 92.56 193 PHE A CA 1
ATOM 1548 C C . PHE A 1 193 ? 14.688 -13.491 -20.937 1.00 92.56 193 PHE A C 1
ATOM 1550 O O . PHE 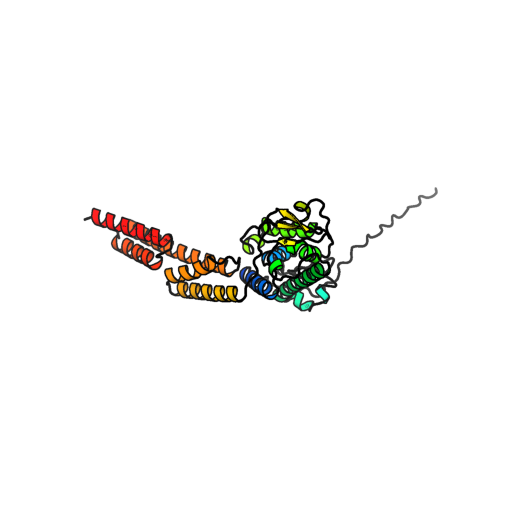A 1 193 ? 15.640 -13.525 -21.716 1.00 92.56 193 PHE A O 1
ATOM 1557 N N . GLY A 1 194 ? 13.504 -12.981 -21.265 1.00 91.12 194 GLY A N 1
ATOM 1558 C CA . GLY A 1 194 ? 13.139 -12.551 -22.610 1.00 91.12 194 GLY A CA 1
ATOM 1559 C C . GLY A 1 194 ? 12.008 -13.379 -23.216 1.00 91.12 194 GLY A C 1
ATOM 1560 O O . GLY A 1 194 ? 11.281 -12.835 -24.044 1.00 91.12 194 GLY A O 1
ATOM 1561 N N . ASP A 1 195 ? 11.826 -14.625 -22.765 1.00 94.75 195 ASP A N 1
ATOM 1562 C CA . ASP A 1 195 ? 10.743 -15.503 -23.206 1.00 94.75 195 ASP A CA 1
ATOM 1563 C C . ASP A 1 195 ? 9.371 -14.904 -22.851 1.00 94.75 195 ASP A C 1
ATOM 1565 O O . ASP A 1 195 ? 9.149 -14.501 -21.701 1.00 94.75 195 ASP A O 1
ATOM 1569 N N . PRO A 1 196 ? 8.431 -14.825 -23.804 1.00 95.50 196 PRO A N 1
ATOM 1570 C CA . PRO A 1 196 ? 7.098 -14.348 -23.493 1.00 95.50 196 PRO A CA 1
ATOM 1571 C C . PRO A 1 196 ? 6.381 -15.359 -22.595 1.00 95.50 196 PRO A C 1
ATOM 1573 O O . PRO A 1 196 ? 6.550 -16.572 -22.723 1.00 95.50 196 PRO A O 1
ATOM 1576 N N . PHE A 1 197 ? 5.589 -14.840 -21.665 1.00 96.31 197 PHE A N 1
ATOM 1577 C CA . PHE A 1 197 ? 4.676 -15.630 -20.855 1.00 96.31 197 PHE A CA 1
ATOM 1578 C C . PHE A 1 197 ? 3.477 -14.767 -20.470 1.00 96.31 197 PHE A C 1
ATOM 1580 O O . PHE A 1 197 ? 3.510 -13.539 -20.577 1.00 96.31 197 PHE A O 1
ATOM 1587 N N . THR A 1 198 ? 2.414 -15.399 -19.992 1.00 96.31 198 THR A N 1
ATOM 1588 C CA . THR A 1 198 ? 1.269 -14.693 -19.415 1.00 96.31 198 THR A CA 1
ATOM 1589 C C . THR A 1 198 ? 0.813 -15.416 -18.164 1.00 96.31 198 THR A C 1
ATOM 1591 O O . THR A 1 198 ? 0.463 -16.593 -18.215 1.00 96.31 198 THR A O 1
ATOM 1594 N N . ALA A 1 199 ? 0.815 -14.720 -17.032 1.00 97.25 199 ALA A N 1
ATOM 1595 C CA . ALA A 1 199 ? 0.135 -15.184 -15.836 1.00 97.25 199 ALA A CA 1
ATOM 1596 C C . ALA A 1 199 ? -1.358 -14.853 -15.944 1.00 97.25 199 ALA A C 1
ATOM 1598 O O . ALA A 1 199 ? -1.745 -13.749 -16.339 1.00 97.25 199 ALA A O 1
ATOM 1599 N N . LEU A 1 200 ? -2.192 -15.823 -15.589 1.00 95.19 200 LEU A N 1
ATOM 1600 C CA . LEU A 1 200 ? -3.647 -15.766 -15.630 1.00 95.19 200 LEU A CA 1
ATOM 1601 C C . LEU A 1 200 ? -4.205 -15.974 -14.226 1.00 95.19 200 LEU A C 1
ATOM 1603 O O . LEU A 1 200 ? -3.612 -16.678 -13.416 1.00 95.19 200 LEU A O 1
ATOM 1607 N N . GLU A 1 201 ? -5.401 -15.448 -13.967 1.00 92.38 201 GLU A N 1
ATOM 1608 C CA . GLU A 1 201 ? -6.128 -15.795 -12.746 1.00 92.38 201 GLU A CA 1
ATOM 1609 C C . GLU A 1 201 ? -6.351 -17.319 -12.633 1.00 92.38 201 GLU A C 1
ATOM 1611 O O . GLU A 1 201 ? -6.525 -18.041 -13.633 1.00 92.38 201 GLU A O 1
ATOM 1616 N N . GLY A 1 202 ? -6.383 -17.800 -11.387 1.00 93.00 202 GLY A N 1
ATOM 1617 C CA . GLY A 1 202 ? -6.561 -19.216 -11.067 1.00 93.00 202 GLY A CA 1
ATOM 1618 C C . GLY A 1 202 ? -5.270 -20.033 -11.132 1.00 93.00 202 GLY A C 1
ATOM 1619 O O . GLY A 1 202 ? -5.321 -21.202 -11.511 1.00 93.00 202 GLY A O 1
ATOM 1620 N N . ASP A 1 203 ? -4.139 -19.416 -10.782 1.00 97.38 203 ASP A N 1
ATOM 1621 C CA . ASP A 1 203 ? -2.839 -20.061 -10.554 1.00 97.38 203 ASP A CA 1
ATOM 1622 C C . ASP A 1 203 ? -2.258 -20.742 -11.793 1.00 97.38 203 ASP A C 1
ATOM 1624 O O . ASP A 1 203 ? -1.874 -21.919 -11.785 1.00 97.38 203 ASP A O 1
ATOM 1628 N N . ARG A 1 204 ? -2.234 -19.991 -12.899 1.00 97.50 204 ARG A N 1
ATOM 1629 C CA . ARG A 1 204 ? -1.782 -20.480 -14.203 1.00 97.50 204 ARG A CA 1
ATOM 1630 C C . ARG A 1 204 ? -0.832 -19.506 -14.875 1.00 97.50 204 ARG A C 1
ATOM 1632 O O . ARG A 1 204 ? -1.077 -18.306 -14.915 1.00 97.50 204 ARG A O 1
ATOM 1639 N N . PHE A 1 205 ? 0.189 -20.066 -15.499 1.00 98.12 205 PHE A N 1
ATOM 1640 C CA . PHE A 1 205 ? 1.096 -19.396 -16.416 1.00 98.12 205 PHE A CA 1
ATOM 1641 C C . PHE A 1 205 ? 0.993 -20.069 -17.776 1.00 98.12 205 PHE A C 1
ATOM 1643 O O . PHE A 1 205 ? 0.944 -21.292 -17.850 1.00 98.12 205 PHE A O 1
ATOM 1650 N N . VAL A 1 206 ? 0.977 -19.285 -18.843 1.00 97.06 206 VAL A N 1
ATOM 1651 C CA . VAL A 1 206 ? 1.071 -19.767 -20.220 1.00 97.06 206 VAL A CA 1
ATOM 1652 C C . VAL A 1 206 ? 2.440 -19.364 -20.750 1.00 97.06 206 VAL A C 1
ATOM 1654 O O . VAL A 1 206 ? 2.777 -18.181 -20.704 1.00 97.06 206 VAL A O 1
ATOM 1657 N N . ASP A 1 207 ? 3.245 -20.331 -21.186 1.00 96.88 207 ASP A N 1
ATOM 1658 C CA . ASP A 1 207 ? 4.563 -20.061 -21.772 1.00 96.88 207 ASP A CA 1
ATOM 1659 C C . ASP A 1 207 ? 4.482 -19.675 -23.259 1.00 96.88 207 ASP A C 1
ATOM 1661 O O . ASP A 1 207 ? 3.404 -19.606 -23.855 1.00 96.88 207 ASP A O 1
ATOM 1665 N N . LYS A 1 208 ? 5.642 -19.423 -23.871 1.00 95.06 208 LYS A N 1
ATOM 1666 C CA . LYS A 1 208 ? 5.757 -19.027 -25.280 1.00 95.06 208 LYS A CA 1
ATOM 1667 C C . LYS A 1 208 ? 5.281 -20.090 -26.275 1.00 95.06 208 LYS A C 1
ATOM 1669 O O . LYS A 1 208 ? 4.958 -19.744 -27.406 1.00 95.06 208 LYS A O 1
ATOM 1674 N N . GLU A 1 209 ? 5.236 -21.360 -25.871 1.00 96.25 209 GLU A N 1
ATOM 1675 C CA . GLU A 1 209 ? 4.686 -22.465 -26.660 1.00 96.25 209 GLU A CA 1
ATOM 1676 C C . GLU A 1 209 ? 3.184 -22.690 -26.396 1.00 96.25 209 GLU A C 1
ATOM 1678 O O . GLU A 1 209 ? 2.588 -23.603 -26.966 1.00 96.25 209 GLU A O 1
ATOM 1683 N N . GLY A 1 210 ? 2.556 -21.880 -25.536 1.00 95.75 210 GLY A N 1
ATOM 1684 C CA . GLY A 1 210 ? 1.148 -22.014 -25.164 1.00 95.75 210 GLY A CA 1
ATOM 1685 C C . GLY A 1 210 ? 0.877 -23.084 -24.103 1.00 95.75 210 GLY A C 1
ATOM 1686 O O . GLY A 1 210 ? -0.284 -23.400 -23.834 1.00 95.75 210 GLY A O 1
ATOM 1687 N N . ARG A 1 211 ? 1.914 -23.659 -23.481 1.00 97.75 211 ARG A N 1
ATOM 1688 C CA . ARG A 1 211 ? 1.756 -24.684 -22.441 1.00 97.75 211 ARG A CA 1
ATOM 1689 C C . ARG A 1 211 ? 1.399 -24.031 -21.114 1.00 97.75 211 ARG A C 1
ATOM 1691 O O . ARG A 1 211 ? 1.928 -22.978 -20.759 1.00 97.75 211 ARG A O 1
ATOM 1698 N N . VAL A 1 212 ? 0.510 -24.686 -20.369 1.00 98.12 212 VAL A N 1
ATOM 1699 C CA . VAL A 1 212 ? 0.036 -24.204 -19.070 1.00 98.12 212 VAL A CA 1
ATOM 1700 C C . VAL A 1 212 ? 0.877 -24.799 -17.944 1.00 98.12 212 VAL A C 1
ATOM 1702 O O . VAL A 1 212 ? 0.949 -26.017 -17.797 1.00 98.12 212 VAL A O 1
ATOM 1705 N N . HIS A 1 213 ? 1.427 -23.935 -17.098 1.00 98.12 213 HIS A N 1
ATOM 1706 C CA . HIS A 1 213 ? 2.158 -24.275 -15.878 1.00 98.12 213 HIS A CA 1
ATOM 1707 C C . HIS A 1 213 ? 1.356 -23.797 -14.669 1.00 98.12 213 HIS A C 1
ATOM 1709 O O . HIS A 1 213 ? 0.825 -22.685 -14.675 1.00 98.12 213 HIS A O 1
ATOM 1715 N N . ARG A 1 214 ? 1.222 -24.632 -13.634 1.00 98.12 214 ARG A N 1
ATOM 1716 C CA . ARG A 1 214 ? 0.474 -24.269 -12.421 1.00 98.12 214 ARG A CA 1
ATOM 1717 C C . ARG A 1 214 ? 1.406 -23.675 -11.378 1.00 98.12 214 ARG A C 1
ATOM 1719 O O . ARG A 1 214 ? 2.325 -24.350 -10.928 1.00 98.12 214 ARG A O 1
ATOM 1726 N N . ALA A 1 215 ? 1.127 -22.445 -10.972 1.00 97.81 215 ALA A N 1
ATOM 1727 C CA . ALA A 1 215 ? 1.807 -21.773 -9.874 1.00 97.81 215 ALA A CA 1
ATOM 1728 C C . ALA A 1 215 ? 0.948 -20.609 -9.365 1.00 97.81 215 ALA A C 1
ATOM 1730 O O . ALA A 1 215 ? 0.176 -20.064 -10.156 1.00 97.81 215 ALA A O 1
ATOM 1731 N N . PRO A 1 216 ? 1.081 -20.208 -8.087 1.00 97.81 216 PRO A N 1
ATOM 1732 C CA . PRO A 1 216 ? 0.281 -19.131 -7.513 1.00 97.81 216 PRO A CA 1
ATOM 1733 C C . PRO A 1 216 ? 0.331 -17.850 -8.350 1.00 97.81 216 PRO A C 1
ATOM 1735 O O . PRO A 1 216 ? 1.406 -17.436 -8.791 1.00 97.81 216 PRO A O 1
ATOM 1738 N N . THR A 1 217 ? -0.821 -17.214 -8.539 1.00 96.44 217 THR A N 1
ATOM 1739 C C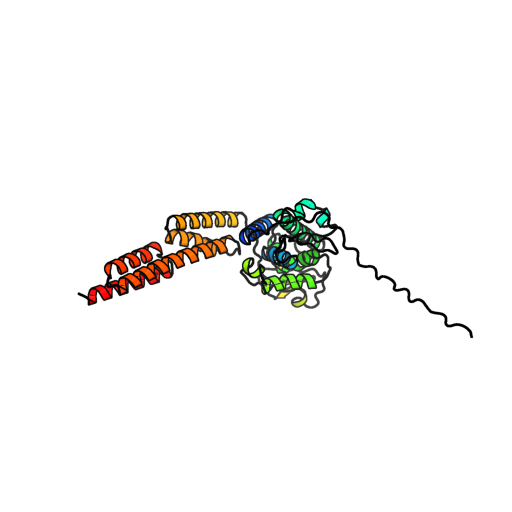A . THR A 1 217 ? -0.953 -15.907 -9.204 1.00 96.44 217 THR A CA 1
ATOM 1740 C C . THR A 1 217 ? -1.689 -14.929 -8.306 1.00 96.44 217 THR A C 1
ATOM 1742 O O . THR A 1 217 ? -2.612 -15.308 -7.584 1.00 96.44 217 THR A O 1
ATOM 1745 N N . HIS A 1 218 ? -1.302 -13.656 -8.342 1.00 95.12 218 HIS A N 1
ATOM 1746 C CA . HIS A 1 218 ? -1.773 -12.688 -7.361 1.00 95.12 218 HIS A CA 1
ATOM 1747 C C . HIS A 1 218 ? -2.383 -11.462 -8.020 1.00 95.12 218 HIS A C 1
ATOM 1749 O O . HIS A 1 218 ? -1.749 -10.756 -8.804 1.00 95.12 218 HIS A O 1
ATOM 1755 N N . LEU A 1 219 ? -3.607 -11.136 -7.609 1.00 91.94 219 LEU A N 1
ATOM 1756 C CA . LEU A 1 219 ? -4.221 -9.864 -7.956 1.00 91.94 219 LEU A CA 1
ATOM 1757 C C . LEU A 1 219 ? -3.609 -8.740 -7.121 1.00 91.94 219 LEU A C 1
ATOM 1759 O O . LEU A 1 219 ? -3.636 -8.767 -5.891 1.00 91.94 219 LEU A O 1
ATOM 1763 N N . GLY A 1 220 ? -3.055 -7.755 -7.810 1.00 90.50 220 GLY A N 1
ATOM 1764 C CA . GLY A 1 220 ? -2.617 -6.450 -7.348 1.00 90.50 220 GLY A CA 1
ATOM 1765 C C . GLY A 1 220 ? -3.781 -5.498 -7.086 1.00 90.50 220 GLY A C 1
ATOM 1766 O O . GLY A 1 220 ? -4.848 -5.579 -7.703 1.00 90.50 220 GLY A O 1
ATOM 1767 N N . THR A 1 221 ? -3.558 -4.552 -6.179 1.00 88.69 221 THR A N 1
ATOM 1768 C CA . THR A 1 221 ? -4.536 -3.516 -5.857 1.00 88.69 221 THR A CA 1
ATOM 1769 C C . THR A 1 221 ? -4.431 -2.405 -6.891 1.00 88.69 221 THR A C 1
ATOM 1771 O O . THR A 1 221 ? -3.475 -1.632 -6.863 1.00 88.69 221 THR A O 1
ATOM 1774 N N . ILE A 1 222 ? -5.422 -2.296 -7.774 1.00 83.12 222 ILE A N 1
ATOM 1775 C CA . ILE A 1 222 ? -5.598 -1.122 -8.634 1.00 83.12 222 ILE A CA 1
ATOM 1776 C C . ILE A 1 222 ? -6.726 -0.287 -8.046 1.00 83.12 222 ILE A C 1
ATOM 1778 O O . ILE A 1 222 ? -7.832 -0.792 -7.851 1.00 83.12 222 ILE A O 1
ATOM 1782 N N . GLY A 1 223 ? -6.438 0.972 -7.720 1.00 67.50 223 GLY A N 1
ATOM 1783 C CA . GLY A 1 223 ? -7.463 1.884 -7.227 1.00 67.50 223 GLY A CA 1
ATOM 1784 C C . GLY A 1 223 ? -8.540 2.081 -8.292 1.00 67.50 223 GLY A C 1
ATOM 1785 O O . GLY A 1 223 ? -8.256 2.606 -9.357 1.00 67.50 223 GLY A O 1
ATOM 1786 N N . ASP A 1 224 ? -9.780 1.671 -8.047 1.00 73.62 224 ASP A N 1
ATOM 1787 C CA . ASP A 1 224 ? -10.896 2.102 -8.894 1.00 73.62 224 ASP A CA 1
ATOM 1788 C C . ASP A 1 224 ? -11.335 3.505 -8.435 1.00 73.62 224 ASP A C 1
ATOM 1790 O O . ASP A 1 224 ? -11.691 3.650 -7.261 1.00 73.62 224 ASP A O 1
ATOM 1794 N N . PRO A 1 225 ? -11.337 4.546 -9.297 1.00 74.12 225 PRO A N 1
ATOM 1795 C CA . PRO A 1 225 ? -11.690 5.908 -8.891 1.00 74.12 225 PRO A CA 1
ATOM 1796 C C . PRO A 1 225 ? -13.048 6.009 -8.191 1.00 74.12 225 PRO A C 1
ATOM 1798 O O . PRO A 1 225 ? -13.195 6.757 -7.224 1.00 74.12 225 PRO A O 1
ATOM 1801 N N . ARG A 1 226 ? -14.043 5.231 -8.643 1.00 80.12 226 ARG A N 1
ATOM 1802 C CA . ARG A 1 226 ? -15.381 5.223 -8.033 1.00 80.12 226 ARG A CA 1
ATOM 1803 C C . ARG A 1 226 ? -15.339 4.615 -6.635 1.00 80.12 226 ARG A C 1
ATOM 1805 O O . ARG A 1 226 ? -15.944 5.155 -5.708 1.00 80.12 226 ARG A O 1
ATOM 1812 N N . THR A 1 227 ? -14.604 3.522 -6.470 1.00 82.06 227 THR A N 1
ATOM 1813 C CA . THR A 1 227 ? -14.391 2.875 -5.178 1.00 82.06 227 THR A CA 1
ATOM 1814 C C . THR A 1 227 ? -13.623 3.792 -4.235 1.00 82.06 227 THR A C 1
ATOM 1816 O O . THR A 1 227 ? -14.072 3.983 -3.109 1.00 82.06 227 THR A O 1
ATOM 1819 N N . LEU A 1 228 ? -12.543 4.437 -4.684 1.00 83.50 228 LEU A N 1
ATOM 1820 C CA . LEU A 1 228 ? -11.793 5.404 -3.875 1.00 83.50 228 LEU A CA 1
ATOM 1821 C C . LEU A 1 228 ? -12.690 6.561 -3.403 1.00 83.50 228 LEU A C 1
ATOM 1823 O O . LEU A 1 228 ? -12.766 6.806 -2.201 1.00 83.50 228 LEU A O 1
ATOM 1827 N N . ALA A 1 229 ? -13.476 7.170 -4.298 1.00 87.12 229 ALA A N 1
ATOM 1828 C CA . ALA A 1 229 ? -14.417 8.238 -3.940 1.00 87.12 229 ALA A CA 1
ATOM 1829 C C . ALA A 1 229 ? -15.516 7.773 -2.960 1.00 87.12 229 ALA A C 1
ATOM 1831 O O . ALA A 1 229 ? -15.953 8.509 -2.064 1.00 87.12 229 ALA A O 1
ATOM 1832 N N . ARG A 1 230 ? -15.971 6.520 -3.091 1.00 91.69 230 ARG A N 1
ATOM 1833 C CA . ARG A 1 230 ? -16.892 5.903 -2.129 1.00 91.69 230 ARG A CA 1
ATOM 1834 C C . ARG A 1 230 ? -16.230 5.732 -0.761 1.00 91.69 230 ARG A C 1
ATOM 1836 O O . ARG A 1 230 ? -16.878 6.018 0.248 1.00 91.69 230 ARG A O 1
ATOM 1843 N N . LEU A 1 231 ? -14.978 5.277 -0.710 1.00 91.12 231 LEU A N 1
ATOM 1844 C CA . LEU A 1 231 ? -14.224 5.129 0.537 1.00 91.12 231 LEU A CA 1
ATOM 1845 C C . LEU A 1 231 ? -13.977 6.488 1.203 1.00 91.12 231 LEU A C 1
ATOM 1847 O O . LEU A 1 231 ? -14.196 6.593 2.409 1.00 91.12 231 LEU A O 1
ATOM 1851 N N . ASP A 1 232 ? -13.657 7.536 0.436 1.00 91.50 232 ASP A N 1
ATOM 1852 C CA . ASP A 1 232 ? -13.569 8.919 0.933 1.00 91.50 232 ASP A CA 1
ATOM 1853 C C . ASP A 1 232 ? -14.870 9.345 1.617 1.00 91.50 232 ASP A C 1
ATOM 1855 O O . ASP A 1 232 ? -14.877 9.820 2.756 1.00 91.50 232 ASP A O 1
ATOM 1859 N N . THR A 1 233 ? -15.999 9.105 0.946 1.00 96.50 233 THR A N 1
ATOM 1860 C CA . THR A 1 233 ? -17.328 9.446 1.466 1.00 96.50 233 THR A CA 1
ATOM 1861 C C . THR A 1 233 ? -17.642 8.691 2.758 1.00 96.50 233 THR A C 1
ATOM 1863 O O . THR A 1 233 ? -18.149 9.278 3.718 1.00 96.50 233 THR A O 1
ATOM 1866 N N . LEU A 1 234 ? -17.367 7.384 2.804 1.00 97.44 234 LEU A N 1
ATOM 1867 C CA . LEU A 1 234 ? -17.593 6.565 3.997 1.00 97.44 234 LEU A CA 1
ATOM 1868 C C . LEU A 1 234 ? -16.716 7.028 5.161 1.00 97.44 234 LEU A C 1
ATOM 1870 O O . LEU A 1 234 ? -17.220 7.201 6.270 1.00 97.44 234 LEU A O 1
ATOM 1874 N N . LEU A 1 235 ? -15.438 7.293 4.905 1.00 96.19 235 LEU A N 1
ATOM 1875 C CA . LEU A 1 235 ? -14.491 7.747 5.912 1.00 96.19 235 LEU A CA 1
ATOM 1876 C C . LEU A 1 235 ? -14.863 9.128 6.465 1.00 96.19 235 LEU A C 1
ATOM 1878 O O . LEU A 1 235 ? -14.893 9.314 7.680 1.00 96.19 235 LEU A O 1
ATOM 1882 N N . ALA A 1 236 ? -15.244 10.077 5.604 1.00 97.19 236 ALA A N 1
ATOM 1883 C CA . ALA A 1 236 ? -15.739 11.390 6.021 1.00 97.19 236 ALA A CA 1
ATOM 1884 C C . ALA A 1 236 ? -17.010 11.282 6.884 1.00 97.19 236 ALA A C 1
ATOM 1886 O O . ALA A 1 236 ? -17.141 11.952 7.911 1.00 97.19 236 ALA A O 1
ATOM 1887 N N . ARG A 1 237 ? -17.942 10.392 6.516 1.00 98.19 237 ARG A N 1
ATOM 1888 C CA . ARG A 1 237 ? -19.141 10.111 7.324 1.00 98.19 237 ARG A CA 1
ATOM 1889 C C . ARG A 1 237 ? -18.798 9.456 8.664 1.00 98.19 237 ARG A C 1
ATOM 1891 O O . ARG A 1 237 ? -19.449 9.769 9.660 1.00 98.19 237 ARG A O 1
ATOM 18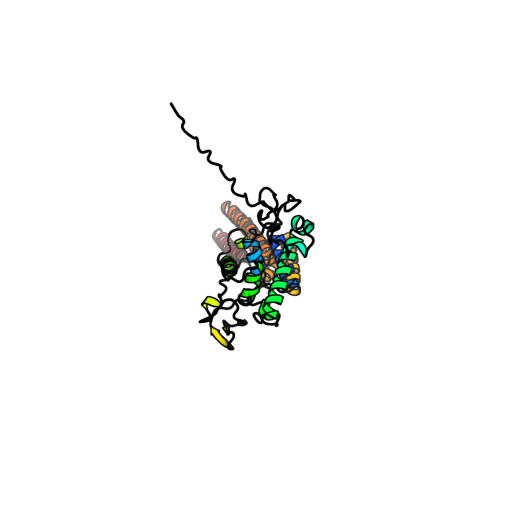98 N N . GLY A 1 238 ? -17.801 8.572 8.688 1.00 97.69 238 GLY A N 1
ATOM 1899 C CA . GLY A 1 238 ? -17.264 7.947 9.897 1.00 97.69 238 GLY A CA 1
ATOM 1900 C C . GLY A 1 238 ? -16.667 8.973 10.860 1.00 97.69 238 GLY A C 1
ATOM 1901 O O . GLY A 1 238 ? -17.109 9.037 12.006 1.00 97.69 238 GLY A O 1
ATOM 1902 N N . ARG A 1 239 ? -15.759 9.831 10.370 1.00 97.56 239 ARG A N 1
ATOM 1903 C CA . ARG A 1 239 ? -15.159 10.955 11.117 1.00 97.56 239 ARG A CA 1
ATOM 1904 C C . ARG A 1 239 ? -16.219 11.856 11.741 1.00 97.56 239 ARG A C 1
ATOM 1906 O O . ARG A 1 239 ? -16.301 11.970 12.960 1.00 97.56 239 ARG A O 1
ATOM 1913 N N . LYS A 1 240 ? -17.126 12.382 10.915 1.00 98.06 240 LYS A N 1
ATOM 1914 C CA . LYS A 1 240 ? -18.206 13.273 11.363 1.00 98.06 240 LYS A CA 1
ATOM 1915 C C . LYS A 1 240 ? -19.134 12.621 12.391 1.00 98.06 240 LYS A C 1
ATOM 1917 O O . LYS A 1 240 ? -19.686 13.299 13.254 1.00 98.06 240 LYS A O 1
ATOM 1922 N N . ALA A 1 241 ? -19.366 11.311 12.291 1.00 97.44 241 ALA A N 1
ATOM 1923 C CA . ALA A 1 241 ? -20.144 10.584 13.289 1.00 97.44 241 ALA A CA 1
ATOM 1924 C C . ALA A 1 241 ? -19.369 10.419 14.607 1.00 97.44 241 ALA A C 1
ATOM 1926 O O . ALA A 1 241 ? -19.971 10.578 15.668 1.00 97.44 241 ALA A O 1
ATOM 1927 N N . ALA A 1 242 ? -18.062 10.141 14.548 1.00 95.44 242 ALA A N 1
ATOM 1928 C CA . ALA A 1 242 ? -17.201 10.034 15.725 1.00 95.44 242 ALA A CA 1
ATOM 1929 C C . ALA A 1 242 ? -17.125 11.367 16.488 1.00 95.44 242 ALA A C 1
ATOM 1931 O O . ALA A 1 242 ? -17.385 11.391 17.686 1.00 95.44 242 ALA A O 1
ATOM 1932 N N . GLU A 1 243 ? -16.910 12.482 15.785 1.00 95.75 243 GLU A N 1
ATOM 1933 C CA . GLU A 1 243 ? -16.891 13.842 16.358 1.00 95.75 243 GLU A CA 1
ATOM 1934 C C . GLU A 1 243 ? -18.192 14.208 17.084 1.00 95.75 243 GLU A C 1
ATOM 1936 O O . GLU A 1 243 ? -18.190 14.943 18.066 1.00 95.75 243 GLU A O 1
ATOM 1941 N N . ARG A 1 244 ? -19.325 13.669 16.623 1.00 96.06 244 ARG A N 1
ATOM 1942 C CA . ARG A 1 244 ? -20.651 13.889 17.223 1.00 96.06 244 ARG A CA 1
ATOM 1943 C C . ARG A 1 244 ? -20.983 12.905 18.350 1.00 96.06 244 ARG A C 1
ATOM 1945 O O . ARG A 1 244 ? -22.142 12.828 18.756 1.00 96.06 244 ARG A O 1
ATOM 1952 N N . GLY A 1 245 ? -20.028 12.083 18.792 1.00 92.44 245 GLY A N 1
ATOM 1953 C CA . GLY A 1 245 ? -20.252 11.035 19.793 1.00 92.44 245 GLY A CA 1
ATOM 1954 C C . GLY A 1 245 ? -21.183 9.908 19.322 1.00 92.44 245 GLY A C 1
ATOM 1955 O O . GLY A 1 245 ? -21.719 9.150 20.131 1.00 92.44 245 GLY A O 1
ATOM 1956 N N . GLN A 1 246 ? -21.415 9.770 18.011 1.00 95.06 246 GLN A N 1
ATOM 1957 C CA . GLN A 1 246 ? -22.305 8.758 17.430 1.00 95.06 246 GLN A CA 1
ATOM 1958 C C . GLN A 1 246 ? -21.542 7.453 17.152 1.00 95.06 246 GLN A C 1
ATOM 1960 O O . GLN A 1 246 ? -21.504 6.984 16.011 1.00 95.06 246 GLN A O 1
ATOM 1965 N N . ALA A 1 247 ? -20.949 6.852 18.188 1.00 94.38 247 ALA A N 1
ATOM 1966 C CA . ALA A 1 247 ? -19.999 5.739 18.065 1.00 94.38 247 ALA A CA 1
ATOM 1967 C C . ALA A 1 247 ? -20.512 4.560 17.216 1.00 94.38 247 ALA A C 1
ATOM 1969 O O . ALA A 1 247 ? -19.833 4.136 16.284 1.00 94.38 247 ALA A O 1
ATOM 1970 N N . ARG A 1 248 ? -21.749 4.088 17.431 1.00 93.06 248 ARG A N 1
ATOM 1971 C CA . ARG A 1 248 ? -22.365 3.041 16.588 1.00 93.06 248 ARG A CA 1
ATOM 1972 C C . ARG A 1 248 ? -22.416 3.410 15.099 1.00 93.06 248 ARG A C 1
ATOM 1974 O O . ARG A 1 248 ? -22.195 2.562 14.236 1.00 93.06 248 ARG A O 1
ATOM 1981 N N . LYS A 1 249 ? -22.747 4.664 14.782 1.00 96.19 249 LYS A N 1
ATOM 1982 C CA . LYS A 1 249 ? -22.838 5.139 13.394 1.00 96.19 249 LYS A CA 1
ATOM 1983 C C . LYS A 1 249 ? -21.448 5.291 12.779 1.00 96.19 249 LYS A C 1
ATOM 1985 O O . LYS A 1 249 ? -21.272 4.919 11.623 1.00 96.19 249 LYS A O 1
ATOM 1990 N N . ALA A 1 250 ? -20.482 5.779 13.556 1.00 97.12 250 ALA A N 1
ATOM 1991 C CA . ALA A 1 250 ? -19.084 5.841 13.153 1.00 97.12 250 ALA A CA 1
ATOM 1992 C C . ALA A 1 250 ? -18.557 4.438 12.826 1.00 97.12 250 ALA A C 1
ATOM 1994 O O . ALA A 1 250 ? -18.171 4.191 11.688 1.00 97.12 250 ALA A O 1
ATOM 1995 N N . ALA A 1 251 ? -18.683 3.490 13.758 1.00 95.06 251 ALA A N 1
ATOM 1996 C CA . ALA A 1 251 ? -18.282 2.097 13.578 1.00 95.06 251 ALA A CA 1
ATOM 1997 C C . ALA A 1 251 ? -18.877 1.451 12.320 1.00 95.06 251 ALA A C 1
ATOM 1999 O O . ALA A 1 251 ? -18.162 0.776 11.587 1.00 95.06 251 ALA A O 1
ATOM 2000 N N . LYS A 1 252 ? -20.159 1.704 12.019 1.00 95.81 252 LYS A N 1
ATOM 2001 C CA . LYS A 1 252 ? -20.796 1.212 10.787 1.00 95.81 252 LYS A CA 1
ATOM 2002 C C . LYS A 1 252 ? -20.068 1.696 9.528 1.00 95.81 252 LYS A C 1
ATOM 2004 O O . LYS A 1 252 ? -19.821 0.903 8.625 1.00 95.81 252 LYS A O 1
ATOM 2009 N N . TYR A 1 253 ? -19.763 2.991 9.439 1.00 97.75 253 TYR A N 1
ATOM 2010 C CA . TYR A 1 253 ? -19.093 3.544 8.261 1.00 97.75 253 TYR A CA 1
ATOM 2011 C C . TYR A 1 253 ? -17.628 3.119 8.174 1.00 97.75 253 TYR A C 1
ATOM 2013 O O . TYR A 1 253 ? -17.181 2.734 7.098 1.00 97.75 253 TYR A O 1
ATOM 2021 N N . LEU A 1 254 ? -16.906 3.140 9.296 1.00 96.25 254 LEU A N 1
ATOM 2022 C CA . LEU A 1 254 ? -15.505 2.722 9.353 1.00 96.25 254 LEU A CA 1
ATOM 2023 C C . LEU A 1 254 ? -15.360 1.228 9.031 1.00 96.25 254 LEU A C 1
ATOM 2025 O O . LEU A 1 254 ? -14.513 0.857 8.227 1.00 96.25 254 LEU A O 1
ATOM 2029 N N . GLY A 1 255 ? -16.250 0.377 9.549 1.00 93.88 255 GLY A N 1
ATOM 2030 C CA . GLY A 1 255 ? -16.298 -1.045 9.205 1.00 93.88 255 GLY A CA 1
ATOM 2031 C C . GLY A 1 255 ? -16.554 -1.288 7.715 1.00 93.88 255 GLY A C 1
ATOM 2032 O O . GLY A 1 255 ? -15.924 -2.156 7.122 1.00 93.88 255 GLY A O 1
ATOM 2033 N N . ALA A 1 256 ? -17.403 -0.475 7.076 1.00 94.75 256 ALA A N 1
ATOM 2034 C CA . ALA A 1 256 ? -17.619 -0.555 5.630 1.00 94.75 256 ALA A CA 1
ATOM 2035 C C . ALA A 1 256 ? -16.371 -0.167 4.813 1.00 94.75 256 ALA A C 1
ATOM 2037 O O . ALA A 1 256 ? -16.169 -0.712 3.733 1.00 94.75 256 ALA A O 1
ATOM 2038 N N . VAL A 1 257 ? -15.529 0.743 5.319 1.00 93.75 257 VAL A N 1
ATOM 2039 C CA . VAL A 1 257 ? -14.214 1.033 4.720 1.00 93.75 257 VAL A CA 1
ATOM 2040 C C . VAL A 1 257 ? -13.273 -0.160 4.897 1.00 93.75 257 VAL A C 1
ATOM 2042 O O . VAL A 1 257 ? -12.616 -0.571 3.945 1.00 93.75 257 VAL A O 1
ATOM 2045 N N . LEU A 1 258 ? -13.230 -0.747 6.096 1.00 90.62 258 LEU A N 1
ATOM 2046 C CA . LEU A 1 258 ? -12.355 -1.882 6.410 1.00 90.62 258 LEU A CA 1
ATOM 2047 C C . LEU A 1 258 ? -12.711 -3.159 5.633 1.00 90.62 258 LEU A C 1
ATOM 2049 O O . 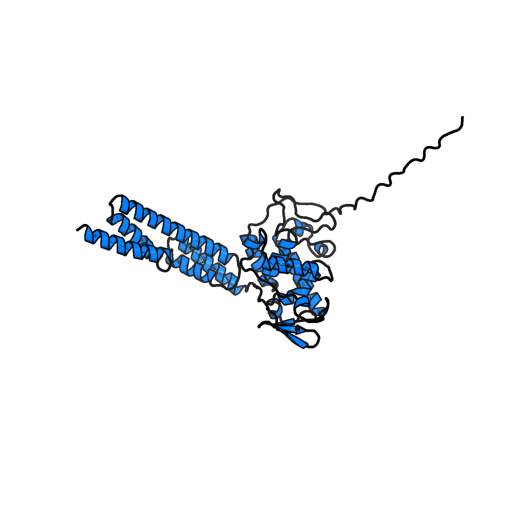LEU A 1 258 ? -11.815 -3.949 5.339 1.00 90.62 258 LEU A O 1
ATOM 2053 N N . ALA A 1 259 ? -13.979 -3.324 5.255 1.00 89.00 259 ALA A N 1
ATOM 2054 C CA . ALA A 1 259 ? -14.463 -4.431 4.432 1.00 89.00 259 ALA A CA 1
ATOM 2055 C C . ALA A 1 259 ? -14.074 -4.329 2.943 1.00 89.00 259 ALA A C 1
ATOM 2057 O O . ALA A 1 259 ? -14.346 -5.252 2.187 1.00 89.00 259 ALA A O 1
ATOM 2058 N N . SER A 1 260 ? -13.467 -3.221 2.503 1.00 84.94 260 SER A N 1
ATOM 2059 C CA . SER A 1 260 ? -12.943 -3.092 1.139 1.00 84.94 260 SER A CA 1
ATOM 2060 C C . SER A 1 260 ? -11.728 -3.996 0.918 1.00 84.94 260 SER A C 1
ATOM 2062 O O . SER A 1 260 ? -10.828 -4.031 1.762 1.00 84.94 260 SER A O 1
ATOM 2064 N N . ASP A 1 261 ? -11.646 -4.629 -0.253 1.00 72.94 261 ASP A N 1
ATOM 2065 C CA . ASP A 1 261 ? -10.486 -5.431 -0.675 1.00 72.94 261 ASP A CA 1
ATOM 2066 C C . ASP A 1 261 ? -9.268 -4.577 -1.065 1.00 72.94 261 ASP A C 1
ATOM 2068 O O . ASP A 1 261 ? -8.164 -5.093 -1.223 1.00 72.94 261 ASP A O 1
ATOM 2072 N N . LEU A 1 262 ? -9.442 -3.257 -1.202 1.00 73.31 262 LEU A N 1
ATOM 2073 C CA . LEU A 1 262 ? -8.348 -2.351 -1.550 1.00 73.31 262 LEU A CA 1
ATOM 2074 C C . LEU A 1 262 ? -7.458 -2.044 -0.335 1.00 73.31 262 LEU A C 1
ATOM 2076 O O . LEU A 1 262 ? -7.950 -1.586 0.697 1.00 73.31 262 LEU A O 1
ATOM 2080 N N . ASP A 1 263 ? -6.141 -2.212 -0.473 1.00 73.19 263 ASP A N 1
ATOM 2081 C CA . ASP A 1 263 ? -5.157 -1.784 0.531 1.00 73.19 263 ASP A CA 1
ATOM 2082 C C . ASP A 1 263 ? -4.827 -0.284 0.384 1.00 73.19 263 ASP A C 1
ATOM 2084 O O . ASP A 1 263 ? -3.864 0.095 -0.287 1.00 73.19 263 ASP A O 1
ATOM 2088 N N . THR A 1 264 ? -5.670 0.573 0.977 1.00 79.69 264 THR A N 1
ATOM 2089 C CA . THR A 1 264 ? -5.593 2.045 0.866 1.00 79.69 264 THR A CA 1
ATOM 2090 C C . THR A 1 264 ? -5.505 2.756 2.217 1.00 79.69 264 THR A C 1
ATOM 2092 O O . THR A 1 264 ? -5.863 2.205 3.264 1.00 79.69 264 THR A O 1
ATOM 2095 N N . HIS A 1 265 ? -5.115 4.034 2.189 1.00 81.56 265 HIS A N 1
ATOM 2096 C CA . HIS A 1 265 ? -5.003 4.898 3.366 1.00 81.56 265 HIS A CA 1
ATOM 2097 C C . HIS A 1 265 ? -6.324 5.016 4.132 1.00 81.56 265 HIS A C 1
ATOM 2099 O O . HIS A 1 265 ? -6.323 5.111 5.362 1.00 81.56 265 HIS A O 1
ATOM 2105 N N . HIS A 1 266 ? -7.461 4.907 3.432 1.00 88.81 266 HIS A N 1
ATOM 2106 C CA . HIS A 1 266 ? -8.782 4.894 4.050 1.00 88.81 266 HIS A CA 1
ATOM 2107 C C . HIS A 1 266 ? -8.893 3.816 5.120 1.00 88.81 266 HIS A C 1
ATOM 2109 O O . HIS A 1 266 ? -9.448 4.073 6.185 1.00 88.81 266 HIS A O 1
ATOM 2115 N N . LYS A 1 267 ? -8.330 2.623 4.880 1.00 86.44 267 LYS A N 1
ATOM 2116 C CA . LYS A 1 267 ? -8.364 1.530 5.859 1.00 86.44 267 LYS A CA 1
ATOM 2117 C C . LYS A 1 267 ? -7.519 1.848 7.089 1.00 86.44 267 LYS A C 1
ATOM 2119 O O . LYS A 1 267 ? -7.858 1.399 8.173 1.00 86.44 267 LYS A O 1
ATOM 2124 N N . SER A 1 268 ? -6.404 2.577 6.967 1.00 81.25 268 SER A N 1
ATOM 2125 C CA . SER A 1 268 ? -5.541 2.891 8.134 1.00 81.25 268 SER A CA 1
ATOM 2126 C C . SER A 1 268 ? -6.197 3.944 8.978 1.00 81.25 268 SER A C 1
ATOM 2128 O O . SER A 1 268 ? -6.232 3.812 10.194 1.00 81.25 268 SER A O 1
ATOM 2130 N N . GLU A 1 269 ? -6.756 4.953 8.326 1.00 90.06 269 GLU A N 1
ATOM 2131 C CA . GLU A 1 269 ? -7.460 5.993 9.040 1.00 90.06 269 GLU A CA 1
ATOM 2132 C C . GLU A 1 269 ? -8.730 5.438 9.698 1.00 90.06 269 GLU A C 1
ATOM 2134 O O . GLU A 1 269 ? -8.986 5.699 10.871 1.00 90.06 269 GLU A O 1
ATOM 2139 N N . ALA A 1 270 ? -9.483 4.586 8.991 1.00 94.12 270 ALA A N 1
ATOM 2140 C CA . ALA A 1 270 ? -10.657 3.936 9.558 1.00 94.12 270 ALA A CA 1
ATOM 2141 C C . ALA A 1 270 ? -10.315 3.042 10.753 1.00 94.12 270 ALA A C 1
ATOM 2143 O O . ALA A 1 270 ? -11.026 3.084 11.757 1.00 94.12 270 ALA A O 1
ATOM 2144 N N . GLN A 1 271 ? -9.223 2.278 10.662 1.00 92.38 271 GLN A N 1
ATOM 2145 C CA . GLN A 1 271 ? -8.727 1.455 11.761 1.00 92.38 271 GLN A CA 1
ATOM 2146 C C . GLN A 1 271 ? -8.335 2.320 12.966 1.00 92.38 271 GLN A C 1
ATOM 2148 O O . GLN A 1 271 ? -8.830 2.084 14.063 1.00 92.38 271 GLN A O 1
ATOM 2153 N N . ALA A 1 272 ? -7.530 3.366 12.760 1.00 92.12 272 ALA A N 1
ATOM 2154 C CA . ALA A 1 272 ? -7.080 4.255 13.831 1.00 92.12 272 ALA A CA 1
ATOM 2155 C C . ALA A 1 272 ? -8.251 4.977 14.525 1.00 92.12 272 ALA A C 1
ATOM 2157 O O . ALA A 1 272 ? -8.289 5.097 15.750 1.00 92.12 272 ALA A O 1
ATOM 2158 N N . LEU A 1 273 ? -9.246 5.431 13.756 1.00 95.50 273 LEU A N 1
ATOM 2159 C CA . LEU A 1 273 ? -10.462 6.035 14.306 1.00 95.50 273 LEU A CA 1
ATOM 2160 C C . LEU A 1 273 ? -11.284 5.024 15.113 1.00 95.50 273 LEU A C 1
ATOM 2162 O O . LEU A 1 273 ? -11.811 5.369 16.171 1.00 95.50 273 LEU A O 1
ATOM 2166 N N . LEU A 1 274 ? -11.392 3.782 14.636 1.00 95.06 274 LEU A N 1
ATOM 2167 C CA . LEU A 1 274 ? -12.115 2.729 15.343 1.00 95.06 274 LEU A CA 1
ATOM 2168 C C . LEU A 1 274 ? -11.409 2.340 16.648 1.00 95.06 274 LEU A C 1
ATOM 2170 O O . LEU A 1 274 ? -12.066 2.224 17.680 1.00 95.06 274 LEU A O 1
ATOM 2174 N N . GLU A 1 275 ? -10.083 2.213 16.629 1.00 94.50 275 GLU A N 1
ATOM 2175 C CA . GLU A 1 275 ? -9.261 1.968 17.819 1.00 94.50 275 GLU A CA 1
ATOM 2176 C C . GLU A 1 275 ? -9.429 3.080 18.855 1.00 94.50 275 GLU A C 1
ATOM 2178 O O . GLU A 1 275 ? -9.626 2.797 20.038 1.00 94.50 275 GLU A O 1
ATOM 2183 N N . ARG A 1 276 ? -9.453 4.346 18.418 1.00 95.62 276 ARG A N 1
ATOM 2184 C CA . ARG A 1 276 ? -9.708 5.490 19.303 1.00 95.62 276 ARG A CA 1
ATOM 2185 C C . ARG A 1 276 ? -11.095 5.427 19.949 1.00 95.62 276 ARG A C 1
ATOM 2187 O O . ARG A 1 276 ? -11.206 5.645 21.153 1.00 95.62 276 ARG A O 1
ATOM 2194 N N . LEU A 1 277 ? -12.135 5.093 19.179 1.00 95.56 277 LEU A N 1
ATOM 2195 C CA . LEU A 1 277 ? -13.495 4.911 19.705 1.00 95.56 277 LEU A CA 1
ATOM 2196 C C . LEU A 1 277 ? -13.552 3.782 20.744 1.00 95.56 277 LEU A C 1
ATOM 2198 O O . LEU A 1 277 ? -14.188 3.925 21.788 1.00 95.56 277 LEU A O 1
ATOM 2202 N N . VAL A 1 278 ? -12.879 2.659 20.481 1.00 95.94 278 VAL A N 1
ATOM 2203 C CA . VAL A 1 278 ? -12.812 1.532 21.422 1.00 95.94 278 VAL A CA 1
ATOM 2204 C C . VAL A 1 278 ? -12.053 1.918 22.693 1.00 95.94 278 VAL A C 1
ATOM 2206 O O . VAL A 1 278 ? -12.502 1.587 23.791 1.00 95.94 278 VAL A O 1
ATOM 2209 N N . ALA A 1 279 ? -10.942 2.647 22.574 1.00 96.25 279 ALA A N 1
ATOM 2210 C CA . ALA A 1 279 ? -10.178 3.132 23.720 1.00 96.25 279 ALA A CA 1
ATOM 2211 C C . ALA A 1 279 ? -11.012 4.070 24.611 1.00 96.25 279 ALA A C 1
ATOM 2213 O O . ALA A 1 279 ? -11.027 3.905 25.832 1.00 96.25 279 ALA A O 1
ATOM 2214 N N . GLU A 1 280 ? -11.771 4.993 24.014 1.00 95.88 280 GLU A N 1
ATOM 2215 C CA . GLU A 1 280 ? -12.681 5.881 24.746 1.00 9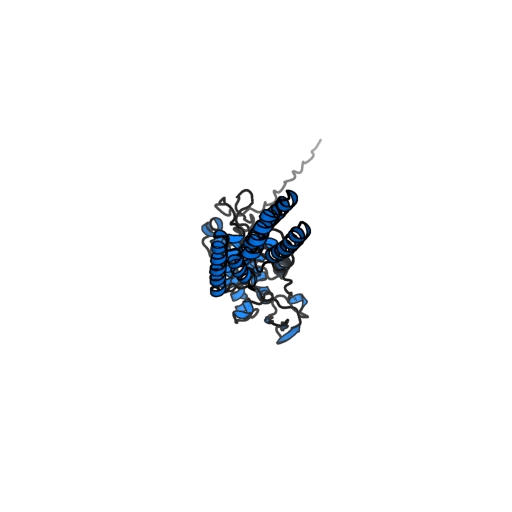5.88 280 GLU A CA 1
ATOM 2216 C C . GLU A 1 280 ? -13.761 5.091 25.505 1.00 95.88 280 GLU A C 1
ATOM 2218 O O . GLU A 1 280 ? -13.988 5.318 26.696 1.00 95.88 280 GLU A O 1
ATOM 2223 N N . ALA A 1 281 ? -14.391 4.109 24.853 1.00 96.69 281 ALA A N 1
ATOM 2224 C CA . ALA A 1 281 ? -15.377 3.238 25.492 1.00 96.69 281 ALA A CA 1
ATOM 2225 C C . ALA A 1 281 ? -14.791 2.457 26.678 1.00 96.69 281 ALA A C 1
ATOM 2227 O O . ALA A 1 281 ? -15.425 2.347 27.731 1.00 96.69 281 ALA A O 1
ATOM 2228 N N . ARG A 1 282 ? -13.569 1.928 26.526 1.00 97.81 282 ARG A N 1
ATOM 2229 C CA . ARG A 1 282 ? -12.867 1.200 27.592 1.00 97.81 282 ARG A CA 1
ATOM 2230 C C . ARG A 1 282 ? -12.535 2.107 28.774 1.00 97.81 282 ARG A C 1
ATOM 2232 O O . ARG A 1 282 ? -12.725 1.683 29.912 1.00 97.81 282 ARG A O 1
ATOM 2239 N N . ALA A 1 283 ? -12.133 3.354 28.530 1.00 97.75 283 ALA A N 1
ATOM 2240 C CA . ALA A 1 283 ? -11.929 4.341 29.590 1.00 97.75 283 ALA A CA 1
ATOM 2241 C C . ALA A 1 283 ? -13.234 4.633 30.357 1.00 97.75 283 ALA A C 1
ATOM 2243 O O . ALA A 1 283 ? -13.244 4.663 31.587 1.00 97.75 283 ALA A O 1
ATOM 2244 N N . GLN A 1 284 ? -14.366 4.750 29.654 1.00 97.62 284 GLN A N 1
ATOM 2245 C CA . GLN A 1 284 ? -15.677 4.911 30.294 1.00 97.62 284 GLN A CA 1
ATOM 2246 C C . GLN A 1 284 ? -16.070 3.673 31.124 1.00 97.62 284 GLN A C 1
ATOM 2248 O O . GLN A 1 284 ? -16.600 3.810 32.227 1.00 97.62 284 GLN A O 1
ATOM 2253 N N . LEU A 1 285 ? -15.774 2.455 30.658 1.00 97.62 285 LEU A N 1
ATOM 2254 C CA . LEU A 1 285 ? -15.987 1.243 31.460 1.00 97.62 285 LEU A CA 1
ATOM 2255 C C . LEU A 1 285 ? -15.068 1.157 32.678 1.00 97.62 285 LEU A C 1
ATOM 2257 O O . LEU A 1 285 ? -15.507 0.680 33.724 1.00 97.62 285 LEU A O 1
ATOM 2261 N N . ALA A 1 286 ? -13.829 1.635 32.579 1.00 98.19 286 ALA A N 1
ATOM 2262 C CA . ALA A 1 286 ? -12.946 1.753 33.733 1.00 98.19 286 ALA A CA 1
ATOM 2263 C C . ALA A 1 286 ? -13.531 2.719 34.778 1.00 98.19 286 ALA A C 1
ATOM 2265 O O . ALA A 1 286 ? -13.586 2.372 35.954 1.00 98.19 286 ALA A O 1
ATOM 2266 N N . ALA A 1 287 ? -14.092 3.857 34.355 1.00 98.06 287 ALA A N 1
ATOM 2267 C CA . ALA A 1 287 ? -14.802 4.766 35.258 1.00 98.06 287 ALA A CA 1
ATOM 2268 C C . ALA A 1 287 ? -16.033 4.104 35.913 1.00 98.06 287 ALA A C 1
ATOM 2270 O O . ALA A 1 287 ? -16.276 4.286 37.103 1.00 98.06 287 ALA A O 1
ATOM 2271 N N . SER A 1 288 ? -16.780 3.269 35.178 1.00 98.19 288 SER A N 1
ATOM 2272 C CA . SER A 1 288 ? -17.853 2.441 35.761 1.00 98.19 288 SER A CA 1
ATOM 2273 C C . SER A 1 288 ? -17.334 1.461 36.824 1.00 98.19 288 SER A C 1
ATOM 2275 O O . SER A 1 288 ? -18.042 1.179 37.787 1.00 98.19 288 SER A O 1
ATOM 2277 N N . ARG A 1 289 ? -16.123 0.909 36.666 1.00 98.12 289 ARG A N 1
ATOM 2278 C CA . ARG A 1 289 ? -15.480 0.038 37.671 1.00 98.12 289 ARG A CA 1
ATOM 2279 C C . ARG A 1 289 ? -15.044 0.808 38.910 1.00 98.12 289 ARG A C 1
ATOM 2281 O O . ARG A 1 289 ? -15.298 0.335 40.009 1.00 98.12 289 ARG A O 1
ATOM 2288 N N . ALA A 1 290 ? -14.480 1.999 38.735 1.00 98.12 290 ALA A N 1
ATOM 2289 C CA . ALA A 1 290 ? -14.111 2.864 39.851 1.00 98.12 290 ALA A CA 1
ATOM 2290 C C . ALA A 1 290 ? -15.329 3.224 40.720 1.00 98.12 290 ALA A C 1
ATOM 2292 O O . ALA A 1 290 ? -15.294 3.016 41.927 1.00 98.12 290 ALA A O 1
ATOM 2293 N N . ARG A 1 291 ? -16.450 3.631 40.103 1.00 98.12 291 ARG A N 1
ATOM 2294 C CA . ARG A 1 291 ? -17.696 3.922 40.840 1.00 98.12 291 ARG A CA 1
ATOM 2295 C C . ARG A 1 291 ? -18.241 2.724 41.612 1.00 98.12 291 ARG A C 1
ATOM 2297 O O . ARG A 1 291 ? -18.726 2.887 42.721 1.00 98.12 291 ARG A O 1
ATOM 2304 N N . GLU A 1 292 ? -18.134 1.517 41.054 1.00 97.38 292 GLU A N 1
ATOM 2305 C CA . GLU A 1 292 ? -18.517 0.304 41.786 1.00 97.38 292 GLU A CA 1
ATOM 2306 C C . GLU A 1 292 ? -17.629 0.085 43.019 1.00 97.38 292 GLU A C 1
ATOM 2308 O O . GLU A 1 292 ? -18.147 -0.286 44.069 1.00 97.38 292 GLU A O 1
ATOM 2313 N N . ALA A 1 293 ? -16.317 0.303 42.901 1.00 97.06 293 ALA A N 1
ATOM 2314 C CA . ALA A 1 293 ? -15.378 0.143 44.011 1.00 97.06 293 ALA A CA 1
ATOM 2315 C C . ALA A 1 293 ? -15.609 1.170 45.136 1.00 97.06 293 ALA A C 1
ATOM 2317 O O . ALA A 1 293 ? -15.379 0.861 46.299 1.00 97.06 293 ALA A O 1
ATOM 2318 N N . GLU A 1 294 ? -16.119 2.356 44.796 1.00 97.50 294 GLU A N 1
ATOM 2319 C CA . GLU A 1 294 ? -16.560 3.392 45.744 1.00 97.50 294 GLU A CA 1
ATOM 2320 C C . GLU A 1 294 ? -17.911 3.065 46.420 1.00 97.50 294 GLU A C 1
ATOM 2322 O O . GLU A 1 294 ? -18.377 3.828 47.260 1.00 97.50 294 GLU A O 1
ATOM 2327 N N . GLY A 1 295 ? -18.568 1.959 46.048 1.00 96.31 295 GLY A N 1
ATOM 2328 C CA . GLY A 1 295 ? -19.903 1.591 46.536 1.00 96.31 295 GLY A CA 1
ATOM 2329 C C . GLY A 1 295 ? -21.061 2.265 45.788 1.00 96.31 295 GLY A C 1
ATOM 2330 O O . GLY A 1 295 ? -22.224 1.952 46.041 1.00 96.31 295 GLY A O 1
ATOM 2331 N N . ASP A 1 296 ? -20.784 3.130 44.809 1.00 97.44 296 ASP A N 1
ATOM 2332 C CA . ASP A 1 296 ? -21.803 3.801 43.997 1.00 97.44 296 ASP A CA 1
ATOM 2333 C C . ASP A 1 296 ? -22.238 2.928 42.804 1.00 97.44 296 ASP A C 1
ATOM 2335 O O . ASP A 1 296 ? -21.899 3.147 41.630 1.00 97.44 296 ASP A O 1
ATOM 2339 N N . LEU A 1 297 ? -23.031 1.897 43.112 1.00 96.56 297 LEU A N 1
ATOM 2340 C CA . LEU A 1 297 ? -23.587 0.983 42.111 1.00 96.56 297 LEU A CA 1
ATOM 2341 C C . LEU A 1 297 ? -24.508 1.693 41.105 1.00 96.56 297 LEU A C 1
ATOM 2343 O O . LEU A 1 297 ? -24.586 1.278 39.943 1.00 96.56 297 LEU A O 1
ATOM 2347 N N . ALA A 1 298 ? -25.190 2.768 41.512 1.00 96.75 298 ALA A N 1
ATOM 2348 C CA . ALA A 1 298 ? -26.102 3.512 40.648 1.00 96.75 298 ALA A CA 1
ATOM 2349 C C . ALA A 1 298 ? -25.339 4.263 39.545 1.00 96.75 298 ALA A C 1
ATOM 2351 O O . ALA A 1 298 ? -25.677 4.130 38.359 1.00 96.75 298 ALA A O 1
ATOM 2352 N N . ALA A 1 299 ? -24.273 4.987 39.901 1.00 97.44 299 ALA A N 1
ATOM 2353 C CA . ALA A 1 299 ? -23.410 5.649 38.929 1.00 97.44 299 ALA A CA 1
ATOM 2354 C C . ALA A 1 299 ? -22.671 4.633 38.051 1.00 97.44 299 ALA A C 1
ATOM 2356 O O . ALA A 1 299 ? -22.650 4.786 36.823 1.00 97.44 299 ALA A O 1
ATOM 2357 N N . ALA A 1 300 ? -22.138 3.556 38.642 1.00 98.12 300 ALA A N 1
ATOM 2358 C CA . ALA A 1 300 ? -21.485 2.478 37.901 1.00 98.12 300 ALA A CA 1
ATOM 2359 C C . ALA A 1 300 ? -22.400 1.898 36.809 1.00 98.12 300 ALA A C 1
ATOM 2361 O O . ALA A 1 300 ? -21.984 1.749 35.651 1.00 98.12 300 ALA A O 1
ATOM 2362 N N . LEU A 1 301 ? -23.660 1.617 37.161 1.00 98.12 301 LEU A N 1
ATOM 2363 C CA . LEU A 1 301 ? -24.674 1.075 36.260 1.00 98.12 301 LEU A CA 1
ATOM 2364 C C . LEU A 1 301 ? -25.089 2.083 35.183 1.00 98.12 301 LEU A C 1
ATOM 2366 O O . LEU A 1 301 ? -25.266 1.698 34.024 1.00 98.12 301 LEU A O 1
ATOM 2370 N N . SER A 1 302 ? -25.226 3.363 35.539 1.00 98.19 302 SER A N 1
ATOM 2371 C CA . SER A 1 302 ? -25.539 4.445 34.598 1.00 98.19 302 SER A CA 1
ATOM 2372 C C . SER A 1 302 ? -24.471 4.565 33.506 1.00 98.19 302 SER A C 1
ATOM 2374 O O . SER A 1 302 ? -24.790 4.522 32.311 1.00 98.19 302 SER A O 1
ATOM 2376 N N . ILE A 1 303 ? -23.193 4.599 33.902 1.00 98.31 303 ILE A N 1
ATOM 2377 C CA . ILE A 1 303 ? -22.059 4.661 32.971 1.00 98.31 303 ILE A CA 1
ATOM 2378 C C . ILE A 1 303 ? -22.046 3.422 32.066 1.00 98.31 303 ILE A C 1
ATOM 2380 O O . ILE A 1 303 ? -22.029 3.558 30.841 1.00 98.31 303 ILE A O 1
ATOM 2384 N N . ALA A 1 304 ? -22.135 2.214 32.637 1.00 98.19 304 ALA A N 1
ATOM 2385 C CA . ALA A 1 304 ? -22.109 0.975 31.857 1.00 98.19 304 ALA A CA 1
ATOM 2386 C C . ALA A 1 304 ? -23.262 0.899 30.836 1.00 98.19 304 ALA A C 1
ATOM 2388 O O . ALA A 1 304 ? -23.050 0.498 29.690 1.00 98.19 304 ALA A O 1
ATOM 2389 N N . ARG A 1 305 ? -24.475 1.347 31.200 1.00 98.31 305 ARG A N 1
ATOM 2390 C CA . ARG A 1 305 ? -25.620 1.427 30.273 1.00 98.31 305 ARG A CA 1
ATOM 2391 C C . ARG A 1 305 ? -25.369 2.407 29.132 1.00 98.31 305 ARG A C 1
ATOM 2393 O O . ARG A 1 305 ? -25.701 2.094 27.986 1.00 98.31 305 ARG A O 1
ATOM 2400 N N . LYS A 1 306 ? -24.788 3.575 29.430 1.00 97.25 306 LYS A N 1
ATOM 2401 C CA . LYS A 1 306 ? -24.440 4.577 28.415 1.00 97.25 306 LYS A CA 1
ATOM 2402 C C . LYS A 1 306 ? -23.457 3.992 27.400 1.00 97.25 306 LYS A C 1
ATOM 2404 O O . LYS A 1 306 ? -23.725 4.082 26.202 1.00 97.25 306 LYS A O 1
ATOM 2409 N N . VAL A 1 307 ? -22.403 3.315 27.866 1.00 97.38 307 VAL A N 1
ATOM 2410 C CA . VAL A 1 307 ? -21.428 2.645 26.987 1.00 97.38 307 VAL A CA 1
ATOM 2411 C C . VAL A 1 307 ? -22.100 1.544 26.162 1.00 97.38 307 VAL A C 1
ATOM 2413 O O . VAL A 1 307 ? -22.008 1.557 24.935 1.00 97.38 307 VAL A O 1
ATOM 2416 N N . ALA A 1 308 ? -22.848 0.637 26.799 1.00 97.31 308 ALA A N 1
ATOM 2417 C CA . ALA A 1 308 ? -23.514 -0.475 26.114 1.00 97.31 308 ALA A CA 1
ATOM 2418 C C . ALA A 1 308 ? -24.446 0.003 24.988 1.00 97.31 308 ALA A C 1
ATOM 2420 O O . ALA A 1 308 ? -24.516 -0.607 23.919 1.00 97.31 308 ALA A O 1
ATOM 2421 N N . ARG A 1 309 ? -25.150 1.123 25.203 1.00 95.81 309 ARG A N 1
ATOM 2422 C CA . ARG A 1 309 ? -26.022 1.733 24.192 1.00 95.81 309 ARG A CA 1
ATOM 2423 C C . ARG A 1 309 ? -25.227 2.419 23.081 1.00 95.81 309 ARG A C 1
ATOM 2425 O O . ARG A 1 309 ? -25.535 2.202 21.908 1.00 95.81 309 ARG A O 1
ATOM 2432 N N . ALA A 1 310 ? -24.251 3.257 23.432 1.00 93.56 310 ALA A N 1
ATOM 2433 C CA . ALA A 1 310 ? -23.501 4.070 22.472 1.00 93.56 310 ALA A CA 1
ATOM 2434 C C . ALA A 1 310 ? -22.622 3.220 21.539 1.00 93.56 310 ALA A C 1
ATOM 2436 O O . ALA A 1 310 ? -22.543 3.506 20.342 1.00 93.56 310 ALA A O 1
ATOM 2437 N N . TYR A 1 311 ? -22.044 2.139 22.067 1.00 94.81 311 TYR A N 1
ATOM 2438 C CA . TYR A 1 311 ? -21.110 1.250 21.371 1.00 94.81 311 TYR A CA 1
ATOM 2439 C C . TYR A 1 311 ? -21.748 -0.091 20.960 1.00 94.81 311 TYR A C 1
ATOM 2441 O O . TYR A 1 311 ? -21.050 -1.065 20.683 1.00 94.81 311 TYR A O 1
ATOM 2449 N N . LYS A 1 312 ? -23.087 -0.167 20.894 1.00 92.56 312 LYS A N 1
ATOM 2450 C CA . LYS A 1 312 ? -23.810 -1.382 20.483 1.00 92.56 312 LYS A CA 1
ATOM 2451 C C . LYS A 1 312 ? -23.344 -1.869 19.104 1.00 92.56 312 LYS A C 1
ATOM 2453 O O . LYS A 1 312 ? -23.448 -1.132 18.123 1.00 92.56 312 LYS A O 1
ATOM 2458 N N . GLY A 1 313 ? -22.941 -3.137 19.028 1.00 88.25 313 GLY A N 1
ATOM 2459 C CA . GLY A 1 313 ? -22.414 -3.773 17.813 1.00 88.25 313 GLY A CA 1
ATOM 2460 C C . GLY A 1 313 ? -20.885 -3.807 17.739 1.00 88.25 313 GLY A C 1
ATOM 2461 O O . GLY A 1 313 ? -20.352 -4.397 16.810 1.00 88.25 313 GLY A O 1
ATOM 2462 N N . LEU A 1 314 ? -20.196 -3.208 18.713 1.00 90.81 314 LEU A N 1
ATOM 2463 C CA . LEU A 1 314 ? -18.768 -3.395 18.954 1.00 90.81 314 LEU A CA 1
ATOM 2464 C C . LEU A 1 314 ? -18.553 -4.350 20.131 1.00 90.81 314 LEU A C 1
ATOM 2466 O O . LEU A 1 314 ? -19.411 -4.446 21.012 1.00 90.81 314 LEU A O 1
ATOM 2470 N N . GLU A 1 315 ? -17.383 -4.986 20.179 1.00 93.94 315 GLU A N 1
ATOM 2471 C CA . GLU A 1 315 ? -16.967 -5.880 21.269 1.00 93.94 315 GLU A CA 1
ATOM 2472 C C . GLU A 1 315 ? -17.081 -5.196 22.642 1.00 93.94 315 GLU A C 1
ATOM 2474 O O . GLU A 1 315 ? -17.793 -5.677 23.520 1.00 93.94 315 GLU A O 1
ATOM 2479 N N . VAL A 1 316 ? -16.532 -3.984 22.779 1.00 95.75 316 VAL A N 1
ATOM 2480 C CA . VAL A 1 316 ? -16.626 -3.184 24.015 1.00 95.75 316 VAL A CA 1
ATOM 2481 C C . VAL A 1 316 ? -18.073 -2.850 24.418 1.00 95.75 316 VAL A C 1
ATOM 2483 O O . VAL A 1 316 ? -18.386 -2.691 25.597 1.00 95.75 316 VAL A O 1
ATOM 2486 N N . GLY A 1 317 ? -18.998 -2.778 23.455 1.00 96.06 317 GLY A N 1
ATOM 2487 C CA . GLY A 1 317 ? -20.424 -2.620 23.737 1.00 96.06 317 GLY A CA 1
ATOM 2488 C C . GLY A 1 317 ? -21.051 -3.888 24.325 1.00 96.06 317 GLY A C 1
ATOM 2489 O O . GLY A 1 317 ? -21.917 -3.796 25.197 1.00 96.06 317 GLY A O 1
ATOM 2490 N N . ALA A 1 318 ? -20.605 -5.067 23.881 1.00 96.69 318 ALA A N 1
ATOM 2491 C CA . ALA A 1 318 ? -21.012 -6.349 24.451 1.00 96.69 318 ALA A CA 1
ATOM 2492 C C . ALA A 1 318 ? -20.430 -6.547 25.861 1.00 96.69 318 ALA A C 1
ATOM 2494 O O . ALA A 1 318 ? -21.173 -6.935 26.766 1.00 96.69 318 ALA A O 1
ATOM 2495 N N . GLU A 1 319 ? -19.159 -6.186 26.074 1.00 97.62 319 GLU A N 1
ATOM 2496 C CA . GLU A 1 319 ? -18.528 -6.139 27.403 1.00 97.62 319 GLU A CA 1
ATOM 2497 C C . GLU A 1 319 ? -19.331 -5.247 28.364 1.00 97.62 319 GLU A C 1
ATOM 2499 O O . GLU A 1 319 ? -19.696 -5.658 29.469 1.00 97.62 319 GLU A O 1
ATOM 2504 N N . ALA A 1 320 ? -19.685 -4.036 27.919 1.00 97.94 320 ALA A N 1
ATOM 2505 C CA . ALA A 1 320 ? -20.505 -3.110 28.690 1.00 97.94 320 ALA A CA 1
ATOM 2506 C C . ALA A 1 320 ? -21.880 -3.702 29.033 1.00 97.94 320 ALA A C 1
ATOM 2508 O O . ALA A 1 320 ? -22.345 -3.582 30.165 1.00 97.94 320 ALA A O 1
ATOM 2509 N N . ALA A 1 321 ? -22.530 -4.377 28.079 1.00 98.19 321 ALA A N 1
ATOM 2510 C CA . ALA A 1 321 ? -23.819 -5.024 28.306 1.00 98.19 321 ALA A CA 1
ATOM 2511 C C . ALA A 1 321 ? -23.727 -6.180 29.317 1.00 98.19 321 ALA A C 1
ATOM 2513 O O . ALA A 1 321 ? -24.634 -6.345 30.133 1.00 98.19 321 ALA A O 1
ATOM 2514 N N . ALA A 1 322 ? -22.640 -6.957 29.294 1.00 98.12 322 ALA A N 1
ATOM 2515 C CA . ALA A 1 322 ? -22.371 -7.984 30.300 1.00 98.12 322 ALA A CA 1
ATOM 2516 C C . ALA A 1 322 ? -22.189 -7.370 31.690 1.00 98.12 322 ALA A C 1
ATOM 2518 O O . ALA A 1 322 ? -22.817 -7.814 32.650 1.00 98.12 322 ALA A O 1
ATOM 2519 N N . ARG A 1 323 ? -21.433 -6.274 31.780 1.00 97.25 323 ARG A N 1
ATOM 2520 C CA . ARG A 1 323 ? -21.254 -5.539 33.033 1.00 97.25 323 ARG A CA 1
ATOM 2521 C C . ARG A 1 323 ? -22.560 -4.956 33.577 1.00 97.25 323 ARG A C 1
ATOM 2523 O O . ARG A 1 323 ? -22.790 -5.005 34.780 1.00 97.25 323 ARG A O 1
ATOM 2530 N N . VAL A 1 324 ? -23.446 -4.461 32.711 1.00 98.50 324 VAL A N 1
ATOM 2531 C CA . VAL A 1 324 ? -24.792 -4.010 33.114 1.00 98.50 324 VAL A CA 1
ATOM 2532 C C . VAL A 1 324 ? -25.596 -5.135 33.770 1.00 98.50 324 VAL A C 1
ATOM 2534 O O . VAL A 1 324 ? -26.353 -4.851 34.695 1.00 98.50 324 VAL A O 1
ATOM 2537 N N . ARG A 1 325 ? -25.467 -6.386 33.303 1.00 98.06 325 ARG A N 1
ATOM 2538 C CA . ARG A 1 325 ? -26.127 -7.541 33.935 1.00 98.06 325 ARG A CA 1
ATOM 2539 C C . ARG A 1 325 ? -25.536 -7.811 35.319 1.00 98.06 325 ARG A C 1
ATOM 2541 O O . ARG A 1 325 ? -26.275 -7.746 36.291 1.00 98.06 325 ARG A O 1
ATOM 2548 N N . ALA A 1 326 ? -24.211 -7.929 35.414 1.00 97.56 326 ALA A N 1
ATOM 2549 C CA . ALA A 1 326 ? -23.518 -8.177 36.682 1.00 97.56 326 ALA A CA 1
ATOM 2550 C C . ALA A 1 326 ? -23.844 -7.132 37.769 1.00 97.56 326 ALA A C 1
ATOM 2552 O O . ALA A 1 326 ? -24.159 -7.484 38.901 1.00 97.56 326 ALA A O 1
ATOM 2553 N N . LEU A 1 327 ? -23.843 -5.840 37.418 1.00 97.62 327 LEU A N 1
ATOM 2554 C CA . LEU A 1 327 ? -24.181 -4.764 38.359 1.00 97.62 327 LEU A CA 1
ATOM 2555 C C . LEU A 1 327 ? -25.647 -4.813 38.821 1.00 97.62 327 LEU A C 1
ATOM 2557 O O . LEU A 1 327 ? -25.941 -4.446 39.955 1.00 97.62 327 LEU A O 1
ATOM 2561 N N . LYS A 1 328 ? -26.577 -5.254 37.961 1.00 97.12 328 LYS A N 1
ATOM 2562 C CA . LYS A 1 328 ? -27.986 -5.440 38.347 1.00 97.12 328 LYS A CA 1
ATOM 2563 C C . LYS A 1 328 ? -28.156 -6.605 39.314 1.00 97.12 328 LYS A C 1
ATOM 2565 O O . LYS A 1 328 ? -28.966 -6.487 40.225 1.00 97.12 328 LYS A O 1
ATOM 2570 N N . ASP A 1 329 ? -27.435 -7.697 39.092 1.00 96.44 329 ASP A N 1
ATOM 2571 C CA . ASP A 1 329 ? -27.509 -8.880 39.949 1.00 96.44 329 ASP A CA 1
ATOM 2572 C C . ASP A 1 329 ? -26.932 -8.569 41.336 1.00 96.44 329 ASP A C 1
ATOM 2574 O O . ASP A 1 329 ? -27.579 -8.848 42.341 1.00 96.44 329 ASP A O 1
ATOM 2578 N N . LYS A 1 330 ? -25.803 -7.850 41.396 1.00 94.62 330 LYS A N 1
ATOM 2579 C CA . LYS A 1 330 ? -25.222 -7.352 42.652 1.00 94.62 330 LYS A CA 1
ATOM 2580 C C . LYS A 1 330 ? -26.178 -6.430 43.419 1.00 94.62 330 LYS A C 1
ATOM 2582 O O . LYS A 1 330 ? -26.487 -6.686 44.572 1.00 94.62 330 LYS A O 1
ATOM 2587 N N . ALA A 1 331 ? -26.755 -5.432 42.746 1.00 92.44 331 ALA A N 1
ATOM 2588 C CA . ALA A 1 331 ? -27.709 -4.508 43.368 1.00 92.44 331 ALA A CA 1
ATOM 2589 C C . ALA A 1 331 ? -29.027 -5.166 43.830 1.00 92.44 331 ALA A C 1
ATOM 2591 O O . ALA A 1 331 ? -29.810 -4.526 44.531 1.00 92.44 331 ALA A O 1
ATOM 2592 N N . ARG A 1 332 ? -29.323 -6.396 43.385 1.00 93.62 332 ARG A N 1
ATOM 2593 C CA . ARG A 1 332 ? -30.436 -7.209 43.897 1.00 93.62 332 ARG A CA 1
ATOM 2594 C C . ARG A 1 332 ? -30.038 -8.025 45.122 1.00 93.62 332 ARG A C 1
ATOM 2596 O O . ARG A 1 332 ? -30.900 -8.246 45.952 1.00 93.62 332 ARG A O 1
ATOM 2603 N N . ALA A 1 333 ? -28.786 -8.471 45.203 1.00 90.94 333 ALA A N 1
ATOM 2604 C CA . ALA A 1 333 ? -28.265 -9.215 46.348 1.00 90.94 333 ALA A CA 1
ATOM 2605 C C . ALA A 1 333 ? -28.069 -8.329 47.591 1.00 90.94 333 ALA A C 1
ATOM 2607 O O . ALA A 1 333 ? -28.177 -8.825 48.704 1.00 90.94 333 ALA A O 1
ATOM 2608 N N . ASP A 1 334 ? -27.826 -7.029 47.398 1.00 82.62 334 ASP A N 1
ATOM 2609 C CA . ASP A 1 334 ? -27.657 -6.052 48.487 1.00 82.62 334 ASP A CA 1
ATOM 2610 C C . ASP A 1 334 ? -28.996 -5.531 49.074 1.00 82.62 334 ASP A C 1
ATOM 2612 O O . ASP A 1 334 ? -28.985 -4.618 49.900 1.00 82.62 334 ASP A O 1
ATOM 2616 N N . ARG A 1 335 ? -30.152 -6.044 48.619 1.00 78.56 335 ARG A N 1
ATOM 2617 C CA . ARG A 1 335 ? -31.502 -5.650 49.072 1.00 78.56 335 ARG A CA 1
ATOM 2618 C C . ARG A 1 335 ? -32.154 -6.736 49.908 1.00 78.56 335 ARG A C 1
ATOM 2620 O O . ARG A 1 335 ? -32.855 -6.359 50.868 1.00 78.56 335 ARG A O 1
#

Sequence (335 aa):
MRALTLSALLLGALPTAWAIDCGRLPRGRNPTLEDLDREIAALSAKHNVPTEVIKAIAWQESGCQQWRADGSFVYNKTDCGLGMMQLTGATARQFDVERLKDDWRYNLECGVRVLTHKWARAQRQGQVGADPKERRILENWYYPIAYYWGGKVESYLRKIFAHMKKRPGRLARLMRRSVEVSIASEVIPGFRFGDPFTALEGDRFVDKEGRVHRAPTHLGTIGDPRTLARLDTLLARGRKAAERGQARKAAKYLGAVLASDLDTHHKSEAQALLERLVAEARAQLAASRAREAEGDLAAALSIARKVARAYKGLEVGAEAAARVRALKDKARADR

pLDDT: mean 91.25, std 12.35, range [36.09, 98.69]